Protein AF-A0A9X5PDM6-F1 (afdb_monomer_lite)

pLDDT: mean 92.5, std 7.05, range [61.38, 98.56]

Secondary structure (DSSP, 8-state):
-EE--TT-----GGG--TT-EEEEEEETTEEEEEEEEEEETTEEEEEEEEEEESSSSTT--STTGGGSPEEEEEEE-HIIIIII-SSS-EEEEEE-TT---S-TTSEEEEETTTTEEEETTS--EEE--HHHHHHHHHH-GGGB-S-B-HHHHHHHHHHH-GGG--S-GGGGTT-HHHHHHHHHHHHSS----

Sequence (193 aa):
MKIFNWEKNKTLYRYIKNGDLFCFKIAEQLFGYGRLIAKNKLGATVGIFDLFTLSPVEPFDYKNAGNYPILFKTVLDCHTLFVSKLESDWRIIAQDPDYQDPTPSEITSINPAMELAHNADFSIEQEIDKEDARQKILKKIELLETPRSHYHILSLLIRYKPEIFCLPIESFAGFGDFIRDEFYKIHHRDLKV

Foldseek 3Di:
DFFDDPPPDADDLVNDAFQFKKKWDQFQQKIWIWGFHAQAPQGFKIFTFPDIGRDGPPPDDPVCRVVTDGLAIAAAPCCCVDHVVVPTDMYRGGHDPPDHRPCQPDFRADALVVQWTAGGHRPDIDGHHSVRSVVVCVVPVRRHHHHDDPLNVLLSCLQRPVVSLQDDLVRRPPCSVVNQVSNCVRPVDGRHD

Structure (mmCIF, N/CA/C/O backbone):
data_AF-A0A9X5PDM6-F1
#
_entry.id   AF-A0A9X5PDM6-F1
#
loop_
_atom_site.group_PDB
_atom_site.id
_atom_site.type_symbol
_atom_site.label_atom_id
_atom_site.label_alt_id
_atom_sit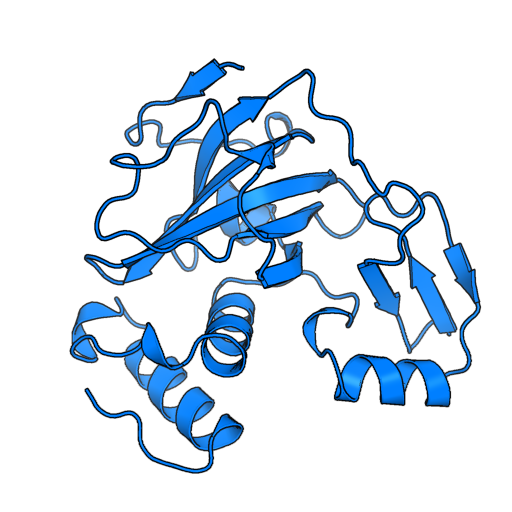e.label_comp_id
_atom_site.label_asym_id
_atom_site.label_entity_id
_atom_site.label_seq_id
_atom_site.pdbx_PDB_ins_code
_atom_site.Cartn_x
_atom_site.Cartn_y
_atom_site.Cartn_z
_atom_site.occupancy
_atom_site.B_iso_or_equiv
_atom_site.auth_seq_id
_atom_site.auth_comp_id
_atom_site.auth_asym_id
_atom_site.auth_atom_id
_atom_site.pdbx_PDB_model_num
ATOM 1 N N . MET A 1 1 ? 9.537 16.551 11.166 1.00 83.88 1 MET A N 1
ATOM 2 C CA . MET A 1 1 ? 8.220 15.863 11.170 1.00 83.88 1 MET A CA 1
ATOM 3 C C . MET A 1 1 ? 7.119 16.686 11.851 1.00 83.88 1 MET A C 1
ATOM 5 O O . MET A 1 1 ? 7.345 17.248 12.916 1.00 83.88 1 MET A O 1
ATOM 9 N N . LYS A 1 2 ? 5.922 16.743 11.254 1.00 86.88 2 LYS A N 1
ATOM 10 C CA . LYS A 1 2 ? 4.711 17.406 11.771 1.00 86.88 2 LYS A CA 1
ATOM 11 C C . LYS A 1 2 ? 3.597 16.375 11.966 1.00 86.88 2 LYS A C 1
ATOM 13 O O . LYS A 1 2 ? 3.177 15.769 10.990 1.00 86.88 2 LYS A O 1
ATOM 18 N N . ILE A 1 3 ? 3.106 16.198 13.190 1.00 84.31 3 ILE A N 1
ATOM 19 C CA . ILE A 1 3 ? 2.064 15.209 13.526 1.00 84.31 3 ILE A CA 1
ATOM 20 C C . ILE A 1 3 ? 0.676 15.862 13.447 1.00 84.31 3 ILE A C 1
ATOM 22 O O . ILE A 1 3 ? 0.508 17.032 13.803 1.00 84.31 3 ILE A O 1
ATOM 26 N N . PHE A 1 4 ? -0.314 15.121 12.955 1.00 82.94 4 PHE A N 1
ATOM 27 C CA . PHE A 1 4 ? -1.710 15.538 12.868 1.00 82.94 4 PHE A CA 1
ATOM 28 C C . PHE A 1 4 ? -2.573 14.743 13.847 1.00 82.94 4 PHE A C 1
ATOM 30 O O . PHE A 1 4 ? -2.367 13.549 14.036 1.00 82.94 4 PHE A O 1
ATOM 37 N N . ASN A 1 5 ? -3.577 15.401 14.432 1.00 71.44 5 ASN A N 1
ATOM 38 C CA . ASN A 1 5 ? -4.611 14.698 15.183 1.00 71.44 5 ASN A CA 1
ATOM 39 C C . ASN A 1 5 ? -5.514 13.910 14.217 1.00 71.44 5 ASN A C 1
ATOM 41 O O . ASN A 1 5 ? -5.804 14.400 13.117 1.00 71.44 5 ASN A O 1
ATOM 45 N N . TRP A 1 6 ? -5.987 12.735 14.645 1.00 72.00 6 TRP A N 1
ATOM 46 C CA . TRP A 1 6 ? -6.890 11.881 13.869 1.00 72.00 6 TRP A CA 1
ATOM 47 C C . TRP A 1 6 ? -8.110 12.658 13.374 1.00 72.00 6 TRP A C 1
ATOM 49 O O . TRP A 1 6 ? -8.453 12.540 12.206 1.00 72.00 6 TRP A O 1
ATOM 59 N N . GLU A 1 7 ? -8.671 13.552 14.195 1.00 70.69 7 GLU A N 1
ATOM 60 C CA . GLU A 1 7 ? -9.858 14.386 13.918 1.00 70.69 7 GLU A CA 1
ATOM 61 C C . GLU A 1 7 ? -9.758 15.320 12.692 1.00 70.69 7 GLU A C 1
ATOM 63 O O . GLU A 1 7 ? -10.733 15.960 12.287 1.00 70.69 7 GLU A O 1
ATOM 68 N N . LYS A 1 8 ? -8.590 15.429 12.047 1.00 68.81 8 LYS A N 1
ATOM 69 C CA . LYS A 1 8 ? -8.445 16.209 10.814 1.00 68.81 8 LYS A CA 1
ATOM 70 C C . LYS A 1 8 ? -9.175 15.518 9.652 1.00 68.81 8 LYS A C 1
ATOM 72 O O . LYS A 1 8 ? -8.677 14.575 9.044 1.00 68.81 8 LYS A O 1
ATOM 77 N N . ASN A 1 9 ? -10.344 16.048 9.294 1.00 61.38 9 ASN A N 1
ATOM 78 C CA . ASN A 1 9 ? -11.269 15.374 8.375 1.00 61.38 9 ASN A CA 1
ATOM 79 C C . ASN A 1 9 ? -11.003 15.573 6.872 1.00 61.38 9 ASN A C 1
ATOM 81 O O . ASN A 1 9 ? -11.510 14.788 6.075 1.00 61.38 9 ASN A O 1
ATOM 85 N N . LYS A 1 10 ? -10.226 16.584 6.452 1.00 69.25 10 LYS A N 1
ATOM 86 C CA . LYS A 1 10 ? -10.006 16.880 5.021 1.00 69.25 10 LYS A CA 1
ATOM 87 C C . LYS A 1 10 ? -8.536 16.805 4.618 1.00 69.25 10 LYS A C 1
ATOM 89 O O . LYS A 1 10 ? -7.706 17.572 5.113 1.00 69.25 10 LYS A O 1
ATOM 94 N N . THR A 1 11 ? -8.261 15.957 3.630 1.00 80.00 11 THR A N 1
ATOM 95 C CA . THR A 1 11 ? -7.000 15.916 2.885 1.00 80.00 11 THR A CA 1
ATOM 96 C C . THR A 1 11 ? -7.297 16.272 1.436 1.00 80.00 11 THR A C 1
ATOM 98 O O . THR A 1 11 ? -8.134 15.649 0.796 1.00 80.00 11 THR A O 1
ATOM 101 N N . LEU A 1 12 ? -6.627 17.296 0.908 1.00 83.88 12 LEU A N 1
ATOM 102 C CA . LEU A 1 12 ? -6.664 17.596 -0.523 1.00 83.88 12 LEU A CA 1
ATOM 103 C C . LEU A 1 12 ? -5.458 16.947 -1.192 1.00 83.88 12 LEU A C 1
ATOM 105 O O . LEU A 1 12 ? -4.370 16.956 -0.619 1.00 83.88 12 LEU A O 1
ATOM 109 N N . TYR A 1 13 ? -5.625 16.470 -2.426 1.00 84.62 13 TYR A N 1
ATOM 110 C CA . TYR A 1 13 ? -4.569 15.763 -3.163 1.00 84.62 13 TYR A CA 1
ATOM 111 C C . TYR A 1 13 ? -3.240 16.538 -3.237 1.00 84.62 13 TYR A C 1
ATOM 113 O O . TYR A 1 13 ? -2.156 15.972 -3.118 1.00 84.62 13 TYR A O 1
ATOM 121 N N . ARG A 1 14 ? -3.313 17.868 -3.378 1.00 84.50 14 ARG A N 1
ATOM 122 C CA . ARG A 1 14 ? -2.141 18.762 -3.417 1.00 84.50 14 ARG A CA 1
ATOM 123 C C . ARG A 1 14 ? -1.346 18.835 -2.107 1.00 84.50 14 ARG A C 1
ATOM 125 O O . ARG A 1 14 ? -0.234 19.347 -2.112 1.00 84.50 14 ARG A O 1
ATOM 132 N N . TYR A 1 15 ? -1.920 18.392 -0.989 1.00 88.12 15 TYR A N 1
ATOM 133 C CA . TYR A 1 15 ? -1.261 18.396 0.321 1.00 88.12 15 TYR A CA 1
ATOM 134 C C . TYR A 1 15 ? -0.595 17.072 0.669 1.00 88.12 15 TYR A C 1
ATOM 136 O O . TYR A 1 15 ? 0.137 17.035 1.654 1.00 88.12 15 TYR A O 1
ATOM 144 N N . ILE A 1 16 ? -0.836 16.035 -0.131 1.00 91.56 16 ILE A N 1
ATOM 145 C CA . ILE A 1 16 ? -0.156 14.749 -0.034 1.00 91.56 16 ILE A CA 1
ATOM 146 C C . ILE A 1 16 ? 1.265 14.920 -0.576 1.00 91.56 16 ILE A C 1
ATOM 148 O O . ILE A 1 16 ? 1.438 15.415 -1.701 1.00 91.56 16 ILE A O 1
ATOM 152 N N . LYS A 1 17 ? 2.261 14.527 0.217 1.00 94.19 17 LYS A N 1
ATOM 153 C CA . LYS A 1 17 ? 3.691 14.650 -0.094 1.00 94.19 17 LYS A CA 1
ATOM 154 C C . LYS A 1 17 ? 4.429 13.326 0.108 1.00 94.19 17 LYS A C 1
ATOM 156 O O . LYS A 1 17 ? 3.958 12.438 0.813 1.00 94.19 17 LYS A O 1
ATOM 161 N N . ASN A 1 18 ? 5.603 13.212 -0.508 1.00 95.50 18 ASN A N 1
ATOM 162 C CA . ASN A 1 18 ? 6.546 12.138 -0.201 1.00 95.50 18 ASN A CA 1
ATOM 163 C C . ASN A 1 18 ? 6.930 12.232 1.285 1.00 95.50 18 ASN A C 1
ATOM 165 O O . ASN A 1 18 ? 7.064 13.335 1.814 1.00 95.50 18 ASN A O 1
ATOM 169 N N . GLY A 1 19 ? 7.066 11.089 1.951 1.00 95.12 19 GLY A N 1
ATOM 170 C CA . GLY A 1 19 ? 7.347 11.007 3.385 1.00 95.12 19 GLY A CA 1
ATOM 171 C C . GLY A 1 19 ? 6.128 11.083 4.293 1.00 95.12 19 GLY A C 1
ATOM 172 O O . GLY A 1 19 ? 6.243 10.779 5.481 1.00 95.12 19 GLY A O 1
ATOM 173 N N . ASP A 1 20 ? 4.956 11.441 3.766 1.00 95.00 20 ASP A N 1
ATOM 174 C CA . ASP A 1 20 ? 3.729 11.448 4.553 1.00 95.00 20 ASP A CA 1
ATOM 175 C C . ASP A 1 20 ? 3.478 10.059 5.156 1.00 95.00 20 ASP A C 1
ATOM 177 O O . ASP A 1 20 ? 3.502 9.036 4.466 1.00 95.00 20 ASP A O 1
ATOM 181 N N . LEU A 1 21 ? 3.226 10.034 6.461 1.00 94.81 21 LEU A N 1
ATOM 182 C CA . LEU A 1 21 ? 2.790 8.849 7.183 1.00 94.81 21 LEU A CA 1
ATOM 183 C C . LEU A 1 21 ? 1.273 8.828 7.200 1.00 94.81 21 LEU A C 1
ATOM 185 O O . LEU A 1 21 ? 0.629 9.841 7.503 1.00 94.81 21 LEU A O 1
ATOM 189 N N . PHE A 1 22 ? 0.703 7.667 6.918 1.00 94.75 22 PHE A N 1
ATOM 190 C CA . PHE A 1 22 ? -0.734 7.476 6.920 1.00 94.75 22 PHE A CA 1
ATOM 191 C C . PHE A 1 22 ? -1.164 6.287 7.764 1.00 94.75 22 PHE A C 1
ATOM 193 O O . PHE A 1 22 ? -0.396 5.366 8.032 1.00 94.75 22 PHE A O 1
ATOM 200 N N . CYS A 1 23 ? -2.429 6.338 8.153 1.00 94.50 23 CYS A N 1
ATOM 201 C CA . CYS A 1 23 ? -3.156 5.278 8.824 1.00 94.50 23 CYS A CA 1
ATOM 202 C C . CYS A 1 23 ? -4.464 5.031 8.070 1.00 94.50 23 CYS A C 1
ATOM 204 O O . CYS A 1 23 ? -5.044 5.964 7.499 1.00 94.50 23 CYS A O 1
ATOM 206 N N . PHE A 1 24 ? -4.907 3.780 8.041 1.00 94.69 24 PHE A N 1
ATOM 207 C CA . PHE A 1 24 ? -6.140 3.377 7.384 1.00 94.69 24 PHE A CA 1
ATOM 208 C C . PHE A 1 24 ? -6.914 2.361 8.216 1.00 94.69 24 PHE A C 1
ATOM 210 O O . PHE A 1 24 ? -6.335 1.464 8.828 1.00 94.69 24 PHE A O 1
ATOM 217 N N . LYS A 1 25 ? -8.240 2.505 8.229 1.00 94.44 25 LYS A N 1
ATOM 218 C CA . LYS A 1 25 ? -9.146 1.594 8.930 1.00 94.44 25 LYS A CA 1
ATOM 219 C C . LYS A 1 25 ? -9.342 0.316 8.109 1.00 94.44 25 LYS A C 1
ATOM 221 O O . LYS A 1 25 ? -9.728 0.388 6.943 1.00 94.44 25 LYS A O 1
ATOM 226 N N . ILE A 1 26 ? -9.081 -0.837 8.718 1.00 95.12 26 ILE A N 1
ATOM 227 C CA . ILE A 1 26 ? -9.365 -2.174 8.168 1.00 95.12 26 ILE A CA 1
ATOM 228 C C . ILE A 1 26 ? -10.682 -2.699 8.760 1.00 95.12 26 ILE A C 1
ATOM 230 O O . ILE A 1 26 ? -11.521 -3.227 8.039 1.00 95.12 26 ILE A O 1
ATOM 234 N N . ALA A 1 27 ? -10.869 -2.521 10.070 1.00 93.25 27 ALA A N 1
ATOM 235 C CA . ALA A 1 27 ? -12.070 -2.890 10.824 1.00 93.25 27 ALA A CA 1
ATOM 236 C C . ALA A 1 27 ? -12.311 -1.876 11.958 1.00 93.25 27 ALA A C 1
ATOM 238 O O . ALA A 1 27 ? -11.491 -0.981 12.169 1.00 93.25 27 ALA A O 1
ATOM 239 N N . GLU A 1 28 ? -13.409 -2.004 12.711 1.00 88.50 28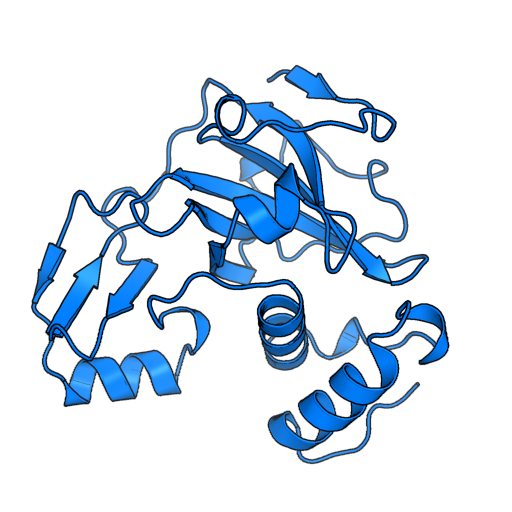 GLU A N 1
ATOM 240 C CA . GLU A 1 28 ? -13.724 -1.110 13.846 1.00 88.50 28 GLU A CA 1
ATOM 241 C C . GLU A 1 28 ? -12.559 -0.909 14.830 1.00 88.50 28 GLU A C 1
ATOM 243 O O . GLU A 1 28 ? -12.315 0.212 15.271 1.00 88.50 28 GLU A O 1
ATOM 248 N N . GLN A 1 29 ? -11.801 -1.968 15.117 1.00 89.88 29 GLN A N 1
ATOM 249 C CA . GLN A 1 29 ? -10.635 -1.943 16.008 1.00 89.88 29 GLN A CA 1
ATOM 250 C C . GLN A 1 29 ? -9.406 -2.554 15.332 1.00 89.88 29 GLN A C 1
ATOM 252 O O . GLN A 1 29 ? -8.650 -3.298 15.947 1.00 89.88 29 GLN A O 1
ATOM 257 N N . LEU A 1 30 ? -9.228 -2.295 14.038 1.00 93.75 30 LEU A N 1
ATOM 258 C CA . LEU A 1 30 ? -8.048 -2.753 13.315 1.00 93.75 30 LEU A CA 1
ATOM 259 C C . LEU A 1 30 ? -7.625 -1.694 12.312 1.00 93.75 30 LEU A C 1
ATOM 261 O O . LEU A 1 30 ? -8.368 -1.363 11.385 1.00 93.75 30 LEU A O 1
ATOM 265 N N . PHE A 1 31 ? -6.415 -1.187 12.497 1.00 94.69 31 PHE A N 1
ATOM 266 C CA . PHE A 1 31 ? -5.837 -0.131 11.683 1.00 94.69 31 PHE A CA 1
ATOM 267 C C . PHE A 1 31 ? -4.485 -0.575 11.144 1.00 94.69 31 PHE A C 1
ATOM 269 O O . PHE A 1 31 ? -3.711 -1.221 11.849 1.00 94.69 31 PHE A O 1
ATOM 276 N N . GLY A 1 32 ? -4.218 -0.227 9.889 1.00 95.62 32 GLY A N 1
ATOM 277 C CA . GLY A 1 32 ? -2.920 -0.402 9.252 1.00 95.62 32 GLY A CA 1
ATOM 278 C C . GLY A 1 32 ? -2.237 0.940 9.017 1.00 95.62 32 GLY A C 1
ATOM 279 O O . GLY A 1 32 ? -2.875 1.997 9.024 1.00 95.62 32 GLY A O 1
ATOM 280 N N . TYR A 1 33 ? -0.931 0.891 8.775 1.00 96.25 33 TYR A N 1
ATOM 281 C CA . TYR A 1 33 ? -0.100 2.077 8.587 1.00 96.25 33 TYR A CA 1
ATOM 282 C C . TYR A 1 33 ? 0.765 1.965 7.342 1.00 96.25 33 TYR A C 1
ATOM 284 O O . TYR A 1 33 ? 1.049 0.876 6.840 1.00 96.25 33 TYR A O 1
ATOM 292 N N . GLY A 1 34 ? 1.226 3.111 6.861 1.00 96.62 34 GLY A N 1
ATOM 293 C CA . GLY A 1 34 ? 2.219 3.147 5.807 1.00 96.62 34 GLY A CA 1
ATOM 294 C C . GLY A 1 34 ? 2.840 4.518 5.622 1.00 96.62 34 GLY A C 1
ATOM 295 O O . GLY A 1 34 ? 2.531 5.485 6.328 1.00 96.62 34 GLY A O 1
ATOM 296 N N . ARG A 1 35 ? 3.729 4.588 4.636 1.00 97.00 35 ARG A N 1
ATOM 297 C CA . ARG A 1 35 ? 4.410 5.811 4.218 1.00 97.00 35 ARG A CA 1
ATOM 298 C C . ARG A 1 35 ? 4.293 5.996 2.718 1.00 97.00 35 ARG A C 1
ATOM 300 O O . ARG A 1 35 ? 4.495 5.052 1.955 1.00 97.00 35 ARG A O 1
ATOM 307 N N . LEU A 1 36 ? 4.016 7.224 2.295 1.00 97.50 36 LEU A N 1
ATOM 308 C CA . LEU A 1 36 ? 4.153 7.615 0.901 1.00 97.50 36 LEU A CA 1
ATOM 309 C C . LEU A 1 36 ? 5.633 7.692 0.531 1.00 97.50 36 LEU A C 1
ATOM 311 O O . LEU A 1 36 ? 6.360 8.529 1.060 1.00 97.50 36 LEU A O 1
ATOM 315 N N . ILE A 1 37 ? 6.068 6.824 -0.380 1.00 97.62 37 ILE A N 1
ATOM 316 C CA . ILE A 1 37 ? 7.448 6.804 -0.868 1.00 97.62 37 ILE A CA 1
ATOM 317 C C . ILE A 1 37 ? 7.601 7.904 -1.915 1.00 97.62 37 ILE A C 1
ATOM 319 O O . ILE A 1 37 ? 8.391 8.830 -1.740 1.00 97.62 37 ILE A O 1
ATOM 323 N N . ALA A 1 38 ? 6.772 7.848 -2.960 1.00 97.38 38 ALA A N 1
ATOM 324 C CA . ALA A 1 38 ? 6.769 8.845 -4.015 1.00 97.38 38 ALA A CA 1
ATOM 325 C C . ALA A 1 38 ? 5.414 8.976 -4.708 1.00 97.38 38 ALA A C 1
ATOM 327 O O . ALA A 1 38 ? 4.730 7.986 -4.966 1.00 97.38 38 ALA A O 1
ATOM 328 N N . LYS A 1 39 ? 5.043 10.207 -5.065 1.00 95.81 39 LYS A N 1
ATOM 329 C CA . LYS A 1 39 ? 3.954 10.458 -6.017 1.00 95.81 39 LYS A CA 1
ATOM 330 C C . LYS A 1 39 ? 4.394 10.108 -7.435 1.00 95.81 39 LYS A C 1
ATOM 332 O O . LYS A 1 39 ? 5.527 10.381 -7.812 1.00 95.81 39 LYS A O 1
ATOM 337 N N . ASN A 1 40 ? 3.469 9.576 -8.223 1.00 95.75 40 ASN A N 1
ATOM 338 C CA . ASN A 1 40 ? 3.697 9.224 -9.623 1.00 95.75 40 ASN A CA 1
ATOM 339 C C . ASN A 1 40 ? 2.422 9.442 -10.455 1.00 95.75 40 ASN A C 1
ATOM 341 O O . ASN A 1 40 ? 1.402 9.919 -9.948 1.00 95.75 40 ASN A O 1
ATOM 345 N N . LYS A 1 41 ? 2.481 9.105 -11.749 1.00 93.75 41 LYS A N 1
ATOM 346 C CA . LYS A 1 41 ? 1.389 9.338 -12.712 1.00 93.75 41 LYS A CA 1
ATOM 347 C C . LYS A 1 41 ? 0.077 8.611 -12.374 1.00 93.75 41 LYS A C 1
ATOM 349 O O . LYS A 1 41 ? -0.972 9.035 -12.845 1.00 93.75 41 LYS A O 1
ATOM 354 N N . LEU A 1 42 ? 0.124 7.557 -11.555 1.00 95.44 42 LEU A N 1
ATOM 355 C CA . LEU A 1 42 ? -1.040 6.746 -11.173 1.00 95.44 42 LEU A CA 1
ATOM 356 C C . LEU A 1 42 ? -1.598 7.091 -9.781 1.00 95.44 42 LEU A C 1
ATOM 358 O O . LEU A 1 42 ? -2.662 6.603 -9.411 1.00 95.44 42 LEU A O 1
ATOM 362 N N . GLY A 1 43 ? -0.901 7.927 -9.010 1.00 95.88 43 GLY A N 1
ATOM 363 C CA . GLY A 1 43 ? -1.254 8.264 -7.633 1.00 95.88 43 GLY A CA 1
ATOM 364 C C . GLY A 1 43 ? 0.005 8.402 -6.788 1.00 95.88 43 GLY A C 1
ATOM 365 O O . GLY A 1 43 ? 0.741 9.386 -6.914 1.00 95.88 43 GLY A O 1
ATOM 366 N N . ALA A 1 44 ? 0.266 7.419 -5.928 1.00 97.38 44 ALA A N 1
ATOM 367 C CA . ALA A 1 44 ? 1.538 7.332 -5.217 1.00 97.38 44 ALA A CA 1
ATOM 368 C C . ALA A 1 44 ? 1.947 5.891 -4.928 1.00 97.38 44 ALA A C 1
ATOM 370 O O . ALA A 1 44 ? 1.121 5.073 -4.526 1.00 97.38 44 ALA A O 1
ATOM 371 N N . THR A 1 45 ? 3.239 5.612 -5.057 1.00 98.38 45 THR A N 1
ATOM 372 C CA . THR A 1 45 ? 3.856 4.413 -4.497 1.00 98.38 45 THR A CA 1
ATOM 373 C C . THR A 1 45 ? 4.011 4.594 -2.994 1.00 98.38 45 THR A C 1
ATOM 375 O O . THR A 1 45 ? 4.547 5.599 -2.514 1.00 98.38 45 THR A O 1
ATOM 378 N N . VAL A 1 46 ? 3.547 3.606 -2.239 1.00 98.38 46 VAL A N 1
ATOM 379 C CA . VAL A 1 46 ? 3.606 3.577 -0.778 1.00 98.38 46 VAL A CA 1
ATOM 380 C C . VAL A 1 46 ? 4.278 2.305 -0.293 1.00 98.38 46 VAL A C 1
ATOM 382 O O . VAL A 1 46 ? 4.225 1.279 -0.969 1.00 98.38 46 VAL A O 1
ATOM 385 N N . GLY A 1 47 ? 4.859 2.361 0.901 1.00 98.00 47 GLY A N 1
ATOM 386 C CA . GLY A 1 47 ? 5.174 1.175 1.691 1.00 98.00 47 GLY A CA 1
ATOM 387 C C . GLY A 1 47 ? 4.084 0.959 2.735 1.00 98.00 47 GLY A C 1
ATOM 388 O O . GLY A 1 47 ? 3.832 1.861 3.536 1.00 98.00 47 GLY A O 1
ATOM 389 N N . ILE A 1 48 ? 3.447 -0.212 2.726 1.00 98.19 48 ILE A N 1
ATOM 390 C CA . ILE A 1 48 ? 2.566 -0.653 3.815 1.00 98.19 48 ILE A CA 1
ATOM 391 C C . ILE A 1 48 ? 3.438 -1.281 4.894 1.00 98.19 48 ILE A C 1
ATOM 393 O O . ILE A 1 48 ? 4.259 -2.147 4.596 1.00 98.19 48 ILE A O 1
ATOM 397 N N . PHE A 1 49 ? 3.287 -0.832 6.135 1.00 97.31 49 PHE A N 1
ATOM 398 C CA . PHE A 1 49 ? 4.053 -1.360 7.256 1.00 97.31 49 PHE A CA 1
ATOM 399 C C . PHE A 1 49 ? 3.478 -2.690 7.739 1.00 97.31 49 PHE A C 1
ATOM 401 O O . PHE A 1 49 ? 2.266 -2.899 7.721 1.00 97.31 49 PHE A O 1
ATOM 408 N N . ASP A 1 50 ? 4.351 -3.564 8.232 1.00 96.25 50 ASP A N 1
ATOM 409 C CA . ASP A 1 50 ? 3.969 -4.723 9.038 1.00 96.25 50 ASP A CA 1
ATOM 410 C C . ASP A 1 50 ? 3.669 -4.280 10.481 1.00 96.25 50 ASP A C 1
ATOM 412 O O . ASP A 1 50 ? 4.385 -4.598 11.431 1.00 96.25 50 ASP A O 1
ATOM 416 N N . LEU A 1 51 ? 2.653 -3.425 10.616 1.00 94.19 51 LEU A N 1
ATOM 417 C CA . LEU A 1 51 ? 2.214 -2.839 11.875 1.00 94.19 51 LEU A CA 1
ATOM 418 C C . LEU A 1 51 ? 0.699 -2.669 11.851 1.00 94.19 51 LEU A C 1
ATOM 420 O O . LEU A 1 51 ? 0.159 -1.952 11.004 1.00 94.19 51 LEU A O 1
ATOM 424 N N . PHE A 1 52 ? 0.040 -3.277 12.834 1.00 94.19 52 PHE A N 1
ATOM 425 C CA . PHE A 1 52 ? -1.405 -3.225 13.000 1.00 94.19 52 PHE A CA 1
ATOM 426 C C . PHE A 1 52 ? -1.755 -2.923 14.450 1.00 94.19 52 PHE A C 1
ATOM 428 O O . PHE A 1 52 ? -1.138 -3.460 15.372 1.00 94.19 52 PHE A O 1
ATOM 435 N N . THR A 1 53 ? -2.732 -2.049 14.657 1.00 92.75 53 THR A N 1
ATOM 436 C CA . THR A 1 53 ? -3.112 -1.573 15.992 1.00 92.75 53 THR A CA 1
ATOM 437 C C . THR A 1 53 ? -4.625 -1.565 16.153 1.00 92.75 53 THR A C 1
ATOM 439 O O . THR A 1 53 ? -5.381 -1.567 15.180 1.00 92.75 53 THR A O 1
ATOM 442 N N . LEU A 1 54 ? -5.069 -1.513 17.410 1.00 90.81 54 LEU A N 1
ATOM 443 C CA . LEU A 1 54 ? -6.486 -1.395 17.754 1.00 90.81 54 LEU A CA 1
ATOM 444 C C . LEU A 1 54 ? -7.007 0.047 17.656 1.00 90.81 54 LEU A C 1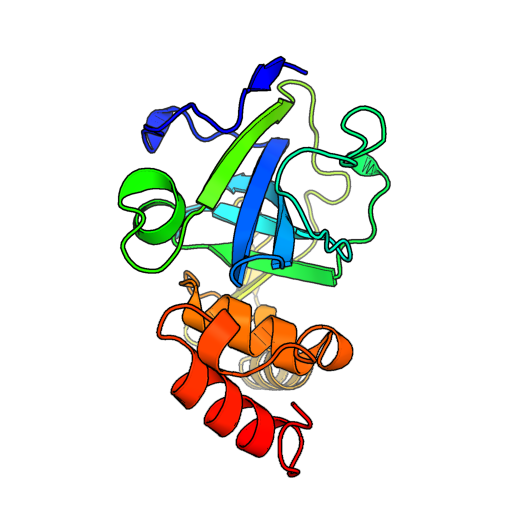
ATOM 446 O O . LEU A 1 54 ? -8.214 0.269 17.687 1.00 90.81 54 LEU A O 1
ATOM 450 N N . SER A 1 55 ? -6.108 1.034 17.550 1.00 87.00 55 SER A N 1
ATOM 451 C CA . SER A 1 55 ? -6.450 2.456 17.483 1.00 87.00 55 SER A CA 1
ATOM 452 C C . SER A 1 55 ? -5.518 3.218 16.528 1.00 87.00 55 SER A C 1
ATOM 454 O O . SER A 1 55 ? -4.336 2.887 16.443 1.00 87.00 55 SER A O 1
ATOM 456 N N . PRO A 1 56 ? -5.999 4.261 15.830 1.00 77.12 56 PRO A N 1
ATOM 457 C CA . PRO A 1 56 ? -5.306 4.843 14.681 1.00 77.12 56 PRO A CA 1
ATOM 458 C C . PRO A 1 56 ? -4.080 5.719 14.993 1.00 77.12 56 PRO A C 1
ATOM 460 O O . PRO A 1 56 ? -3.368 6.103 14.063 1.00 77.12 56 PRO A O 1
ATOM 463 N N . VAL A 1 57 ? -3.803 6.049 16.257 1.00 69.31 57 VAL A N 1
ATOM 464 C CA . VAL A 1 57 ? -2.738 7.006 16.639 1.00 69.31 57 VAL A CA 1
ATOM 465 C C . VAL A 1 57 ? -1.899 6.507 17.810 1.00 69.31 57 VAL A C 1
ATOM 467 O O . VAL A 1 57 ? -0.683 6.679 17.799 1.00 69.31 57 VAL A O 1
ATOM 470 N N . GLU A 1 58 ? -2.499 5.818 18.777 1.00 69.88 58 GLU A N 1
ATOM 471 C CA . GLU A 1 58 ? -1.748 5.164 19.846 1.00 69.88 58 GLU A CA 1
ATOM 472 C C . GLU A 1 58 ? -1.715 3.653 19.602 1.00 69.88 58 GLU A C 1
ATOM 474 O O . GLU A 1 58 ? -2.775 3.053 19.388 1.00 69.88 58 GLU A O 1
ATOM 479 N N . PRO A 1 59 ? -0.534 3.005 19.599 1.00 68.19 59 PRO A N 1
ATOM 480 C CA . PRO A 1 59 ? 0.788 3.463 20.051 1.00 68.19 59 PRO A CA 1
ATOM 481 C C . PRO A 1 59 ? 1.795 3.723 18.901 1.00 68.19 59 PRO A C 1
ATOM 483 O O . PRO A 1 59 ? 2.926 3.238 18.951 1.00 68.19 59 PRO A O 1
ATOM 486 N N . PHE A 1 60 ? 1.422 4.443 17.835 1.00 83.00 60 PHE A N 1
ATOM 487 C CA . PHE A 1 60 ? 2.314 4.599 16.678 1.00 83.00 60 PHE A CA 1
ATOM 488 C C . PHE A 1 60 ? 3.567 5.432 17.023 1.00 83.00 60 PHE A C 1
ATOM 490 O O . PHE A 1 60 ? 3.489 6.640 17.252 1.00 83.00 60 PHE A O 1
ATOM 497 N N . ASP A 1 61 ? 4.748 4.803 17.032 1.00 86.56 61 ASP A N 1
ATOM 498 C CA . ASP A 1 61 ? 6.018 5.507 17.253 1.00 86.56 61 ASP A CA 1
ATOM 499 C C . ASP A 1 61 ? 6.455 6.276 15.999 1.00 86.56 61 ASP A C 1
ATOM 501 O O . ASP A 1 61 ? 7.160 5.770 15.122 1.00 86.56 61 ASP A O 1
ATOM 505 N N . TYR A 1 62 ? 6.045 7.540 15.938 1.00 86.00 62 TYR A N 1
ATOM 506 C CA . TYR A 1 62 ? 6.404 8.452 14.859 1.00 86.00 62 TYR A CA 1
ATOM 507 C C . TYR A 1 62 ? 7.919 8.668 14.728 1.00 86.00 62 TYR A C 1
ATOM 509 O O . TYR A 1 62 ? 8.404 8.866 13.614 1.00 86.00 62 TYR A O 1
ATOM 517 N N . LYS A 1 63 ? 8.679 8.649 15.835 1.00 83.50 63 LYS A N 1
ATOM 518 C CA . LYS A 1 63 ? 10.126 8.940 15.810 1.00 83.50 63 LYS A CA 1
ATOM 519 C C . LYS A 1 63 ? 10.903 7.825 15.121 1.00 83.50 63 LYS A C 1
ATOM 521 O O . LYS A 1 63 ? 11.882 8.103 14.437 1.00 83.50 63 LYS A O 1
ATOM 526 N N . ASN A 1 64 ? 10.433 6.591 15.271 1.00 85.00 64 ASN A N 1
ATOM 527 C CA . ASN A 1 64 ? 11.037 5.404 14.676 1.00 85.00 64 ASN A CA 1
ATOM 528 C C . ASN A 1 64 ? 10.278 4.902 13.443 1.00 85.00 64 ASN A C 1
ATOM 530 O O . ASN A 1 64 ? 10.507 3.780 13.001 1.00 85.00 64 ASN A O 1
ATOM 534 N N . ALA A 1 65 ? 9.420 5.729 12.836 1.00 84.31 65 ALA A N 1
ATOM 535 C CA . ALA A 1 65 ? 8.591 5.308 11.711 1.00 84.31 65 ALA A CA 1
ATOM 536 C C . ALA A 1 65 ? 9.389 4.794 10.496 1.00 84.31 65 ALA A C 1
ATOM 538 O O . ALA A 1 65 ? 8.859 4.032 9.696 1.00 84.31 65 ALA A O 1
ATOM 539 N N . GLY A 1 66 ? 10.656 5.204 10.342 1.00 82.31 66 GLY A N 1
ATOM 540 C CA . GLY A 1 66 ? 11.549 4.685 9.298 1.00 82.31 66 GLY A CA 1
ATOM 541 C C . GLY A 1 66 ? 12.052 3.257 9.535 1.00 82.31 66 GLY A C 1
ATOM 542 O O . GLY A 1 66 ? 12.559 2.647 8.601 1.00 82.31 66 GLY A O 1
ATOM 543 N N . ASN A 1 67 ? 11.895 2.726 10.750 1.00 86.50 67 ASN A N 1
ATOM 544 C CA . ASN A 1 67 ? 12.382 1.405 11.145 1.00 86.50 67 ASN A CA 1
ATOM 545 C C . ASN A 1 67 ? 11.292 0.326 11.083 1.00 86.50 67 ASN A C 1
ATOM 547 O O . ASN A 1 67 ? 11.600 -0.848 11.288 1.00 86.50 67 ASN A O 1
ATOM 551 N N . TYR A 1 68 ? 10.028 0.690 10.828 1.00 91.06 68 TYR A N 1
ATOM 552 C CA . TYR A 1 68 ? 8.976 -0.311 10.667 1.00 91.06 68 TYR A CA 1
ATOM 553 C C . TYR A 1 68 ? 9.238 -1.152 9.413 1.00 91.06 68 TYR A C 1
ATOM 555 O O . TYR A 1 68 ? 9.442 -0.581 8.335 1.00 91.06 68 TYR A O 1
ATOM 563 N N . PRO A 1 69 ? 9.205 -2.493 9.516 1.00 94.25 69 PRO A N 1
ATOM 564 C CA . PRO A 1 69 ? 9.303 -3.355 8.350 1.00 94.25 69 PRO A CA 1
ATOM 565 C C . PRO A 1 69 ? 8.203 -3.022 7.341 1.00 94.25 69 PRO A C 1
ATOM 567 O O . PRO A 1 69 ? 7.042 -2.841 7.709 1.00 94.25 69 PRO A O 1
ATOM 570 N N . ILE A 1 70 ? 8.565 -2.950 6.062 1.00 96.00 70 ILE A N 1
ATOM 571 C CA . ILE A 1 70 ? 7.596 -2.805 4.977 1.00 96.00 70 ILE A CA 1
ATOM 572 C C . ILE A 1 70 ? 7.110 -4.204 4.603 1.00 96.00 70 ILE A C 1
ATOM 574 O O . ILE A 1 70 ? 7.902 -5.039 4.174 1.00 96.00 70 ILE A O 1
ATOM 578 N N . LEU A 1 71 ? 5.807 -4.439 4.747 1.00 97.25 71 LEU A N 1
ATOM 579 C CA . LEU A 1 71 ? 5.154 -5.679 4.347 1.00 97.25 71 LEU A CA 1
ATOM 580 C C . LEU A 1 71 ? 5.144 -5.823 2.819 1.00 97.25 71 LEU A C 1
ATOM 582 O O . LEU A 1 71 ? 5.512 -6.865 2.289 1.00 97.25 71 LEU A O 1
ATOM 586 N N . PHE A 1 72 ? 4.750 -4.759 2.114 1.00 97.81 72 PHE A N 1
ATOM 587 C CA . PHE A 1 72 ? 4.842 -4.657 0.657 1.00 97.81 72 PHE A CA 1
ATOM 588 C C . PHE A 1 72 ? 4.822 -3.194 0.194 1.00 97.81 72 PHE A C 1
ATOM 590 O O . PHE A 1 72 ? 4.321 -2.306 0.892 1.00 97.81 72 PHE A O 1
ATOM 597 N N . LYS A 1 73 ? 5.349 -2.949 -1.012 1.00 98.06 73 LYS A N 1
ATOM 598 C CA . LYS A 1 73 ? 5.241 -1.666 -1.720 1.00 98.06 73 LYS A CA 1
ATOM 599 C C . LYS A 1 73 ? 4.184 -1.774 -2.820 1.00 98.06 73 LYS A C 1
ATOM 601 O O . LYS A 1 73 ? 4.078 -2.808 -3.469 1.00 98.06 73 LYS A O 1
ATOM 606 N N . THR A 1 74 ? 3.383 -0.730 -3.016 1.00 98.25 74 THR A N 1
ATOM 607 C CA . THR A 1 74 ? 2.329 -0.713 -4.045 1.00 98.25 74 THR A CA 1
ATOM 608 C C . THR A 1 74 ? 1.953 0.707 -4.454 1.00 98.25 74 THR A C 1
ATOM 610 O O . THR A 1 74 ? 2.074 1.637 -3.661 1.00 98.25 74 THR A O 1
ATOM 613 N N . VAL A 1 75 ? 1.413 0.867 -5.662 1.00 98.31 75 VAL A N 1
ATOM 614 C CA . VAL A 1 75 ? 0.734 2.093 -6.100 1.00 98.31 75 VAL A CA 1
ATOM 615 C C . VAL A 1 75 ? -0.674 2.165 -5.496 1.00 98.31 75 VAL A C 1
ATOM 617 O O . VAL A 1 75 ? -1.426 1.191 -5.554 1.00 98.31 75 VAL A O 1
ATOM 620 N N . LEU A 1 76 ? -1.040 3.311 -4.923 1.00 97.69 76 LEU A N 1
ATOM 621 C CA . LEU A 1 76 ? -2.376 3.610 -4.402 1.00 97.69 76 LEU A CA 1
ATOM 622 C C . LEU A 1 76 ? -3.125 4.602 -5.289 1.00 97.69 76 LEU A C 1
ATOM 624 O O . LEU A 1 76 ? -2.551 5.599 -5.735 1.00 97.69 76 LEU A O 1
ATOM 628 N N . ASP A 1 77 ? -4.439 4.401 -5.413 1.00 96.31 77 ASP A N 1
ATOM 629 C CA . ASP A 1 77 ? -5.354 5.467 -5.823 1.00 96.31 77 ASP A CA 1
ATOM 630 C C . ASP A 1 77 ? -5.535 6.461 -4.665 1.00 96.31 77 ASP A C 1
ATOM 632 O O . ASP A 1 77 ? -6.444 6.374 -3.833 1.00 96.31 77 ASP A O 1
ATOM 636 N N . CYS A 1 78 ? -4.637 7.438 -4.594 1.00 94.69 78 CYS A N 1
ATOM 637 C CA . CYS A 1 78 ? -4.661 8.439 -3.537 1.00 94.69 78 CYS A CA 1
ATOM 638 C C . CYS A 1 78 ? -5.909 9.336 -3.561 1.00 94.69 78 CYS A C 1
ATOM 640 O O . CYS A 1 78 ? -6.261 9.888 -2.515 1.00 94.69 78 CYS A O 1
ATOM 642 N N . HIS A 1 79 ? -6.565 9.521 -4.712 1.00 92.19 79 HIS A N 1
ATOM 643 C CA . HIS A 1 79 ? -7.784 10.326 -4.772 1.00 92.19 79 HIS A CA 1
ATOM 644 C C . HIS A 1 79 ? -8.935 9.583 -4.094 1.00 92.19 79 HIS A C 1
ATOM 646 O O . HIS A 1 79 ? -9.568 10.123 -3.179 1.00 92.19 79 HIS A O 1
ATOM 652 N N . THR A 1 80 ? -9.161 8.330 -4.491 1.00 92.94 80 THR A N 1
ATOM 653 C CA . THR A 1 80 ? -10.216 7.496 -3.907 1.00 92.94 80 THR A CA 1
ATOM 654 C C . THR A 1 80 ? -9.995 7.317 -2.407 1.00 92.94 80 THR A C 1
ATOM 656 O O . THR A 1 80 ? -10.895 7.608 -1.614 1.00 92.94 80 THR A O 1
ATOM 659 N N . LEU A 1 81 ? -8.770 6.971 -2.004 1.00 95.25 81 LEU A N 1
ATOM 660 C CA . LEU A 1 81 ? -8.454 6.640 -0.616 1.00 95.25 81 LEU A CA 1
ATOM 661 C C . LEU A 1 81 ? -8.372 7.867 0.302 1.00 95.25 81 LEU A C 1
ATOM 663 O O . LEU A 1 81 ? -9.118 7.956 1.272 1.00 95.25 81 LEU A O 1
ATOM 667 N N . PHE A 1 82 ? -7.501 8.840 0.016 1.00 93.69 82 PHE A N 1
ATOM 668 C CA . PHE A 1 82 ? -7.221 9.931 0.964 1.00 93.69 82 PHE A CA 1
ATOM 669 C C . PHE A 1 82 ? -8.150 11.139 0.828 1.00 93.69 82 PHE A C 1
ATOM 671 O O . PHE A 1 82 ? -8.349 11.863 1.807 1.00 93.69 82 PHE A O 1
ATOM 678 N N . VAL A 1 83 ? -8.658 11.407 -0.380 1.00 91.12 83 VAL A N 1
ATOM 679 C CA . VAL A 1 83 ? -9.432 12.626 -0.667 1.00 91.12 83 VAL A CA 1
ATOM 680 C C . VAL A 1 83 ? -10.923 12.357 -0.543 1.00 91.12 83 VAL A C 1
ATOM 682 O O . VAL A 1 83 ? -11.599 13.030 0.233 1.00 91.12 83 VAL A O 1
ATOM 685 N N . SER A 1 84 ? -11.428 11.384 -1.303 1.00 90.00 84 SER A N 1
ATOM 686 C CA . SER A 1 84 ? -12.861 11.090 -1.351 1.00 90.00 84 SER A CA 1
ATOM 687 C C . SER A 1 84 ? -13.329 10.160 -0.231 1.00 90.00 84 SER A C 1
ATOM 689 O O . SER A 1 84 ? -14.478 10.269 0.185 1.00 90.00 84 SER A O 1
ATOM 691 N N . LYS A 1 85 ? -12.436 9.293 0.279 1.00 89.12 85 LYS A N 1
ATOM 692 C CA . LYS A 1 85 ? -12.713 8.313 1.342 1.00 89.12 85 LYS A CA 1
ATOM 693 C C . LYS A 1 85 ? -13.968 7.471 1.068 1.00 89.12 85 LYS A C 1
ATOM 695 O O . LYS A 1 85 ? -14.766 7.229 1.968 1.00 89.12 85 LYS A O 1
ATOM 700 N N . LEU A 1 86 ? -14.163 7.071 -0.190 1.00 86.38 86 LEU A N 1
ATOM 701 C CA . LEU A 1 86 ? -15.391 6.397 -0.634 1.00 86.38 86 LEU A CA 1
ATOM 702 C C . LEU A 1 86 ? -15.535 4.969 -0.098 1.00 86.38 86 LEU A C 1
ATOM 704 O O . LEU A 1 86 ? -16.651 4.472 -0.007 1.00 86.38 86 LEU A O 1
ATOM 708 N N . GLU A 1 87 ? -14.422 4.312 0.225 1.00 88.88 87 GLU A N 1
ATOM 709 C CA . GLU A 1 87 ? -14.412 2.903 0.628 1.00 88.88 87 GLU A CA 1
ATOM 710 C C . GLU A 1 87 ? -14.187 2.758 2.138 1.00 88.88 87 GLU A C 1
ATOM 712 O O . GLU A 1 87 ? -15.002 2.173 2.838 1.00 88.88 87 GLU A O 1
ATOM 717 N N . SER A 1 88 ? -13.094 3.315 2.661 1.00 92.12 88 SER A N 1
ATOM 718 C CA . SER A 1 88 ? -12.755 3.275 4.087 1.00 92.12 88 SER A CA 1
ATOM 719 C C . SER A 1 88 ? -12.063 4.574 4.506 1.00 92.12 88 SER A C 1
ATOM 721 O O . SER A 1 88 ? -11.758 5.436 3.676 1.00 92.12 88 SER A O 1
ATOM 723 N N . ASP A 1 89 ? -11.797 4.732 5.800 1.00 91.75 89 ASP A N 1
ATOM 724 C CA . ASP A 1 89 ? -11.148 5.919 6.341 1.00 91.75 89 ASP A CA 1
ATOM 725 C C . ASP A 1 89 ? -9.623 5.804 6.249 1.00 91.75 89 ASP A C 1
ATOM 727 O O . ASP A 1 89 ? -8.993 5.026 6.965 1.00 91.75 89 ASP A O 1
ATOM 731 N N . TRP A 1 90 ? -9.037 6.604 5.359 1.00 93.88 90 TRP A N 1
ATOM 732 C CA . TRP A 1 90 ? -7.594 6.756 5.187 1.00 93.88 90 TRP A CA 1
ATOM 733 C C . TRP A 1 90 ? -7.189 8.182 5.546 1.00 93.88 90 TRP A C 1
ATOM 735 O O . TRP A 1 90 ? -7.783 9.156 5.067 1.00 93.88 90 TRP A O 1
ATOM 745 N N . ARG A 1 91 ? -6.162 8.338 6.386 1.00 92.56 91 ARG A N 1
ATOM 746 C CA . ARG A 1 91 ? -5.734 9.651 6.889 1.00 92.56 91 ARG A CA 1
ATOM 747 C C . ARG A 1 91 ? -4.223 9.793 6.881 1.00 92.56 91 ARG A C 1
ATOM 749 O O . ARG A 1 91 ? -3.504 8.903 7.316 1.00 92.56 91 ARG A O 1
ATOM 756 N N . ILE A 1 92 ? -3.756 10.963 6.452 1.00 92.88 92 ILE A N 1
ATOM 757 C CA . ILE A 1 92 ? -2.378 11.402 6.681 1.00 92.88 92 ILE A CA 1
ATOM 758 C C . ILE A 1 92 ? -2.271 11.810 8.153 1.00 92.88 92 ILE A C 1
ATOM 760 O O . ILE A 1 92 ? -2.921 12.768 8.578 1.00 92.88 92 ILE A O 1
ATOM 764 N N . ILE A 1 93 ? -1.465 11.081 8.921 1.00 91.81 93 ILE A N 1
ATOM 765 C CA . ILE A 1 93 ? -1.307 11.250 10.374 1.00 91.81 93 ILE A CA 1
ATOM 766 C C . ILE A 1 93 ? -0.025 11.993 10.745 1.00 91.81 93 ILE A C 1
ATOM 768 O O . ILE A 1 93 ? 0.057 12.577 11.822 1.00 91.81 93 ILE A O 1
ATOM 772 N N . ALA A 1 94 ? 0.967 12.029 9.857 1.00 91.81 94 ALA A N 1
ATOM 773 C CA . ALA A 1 94 ? 2.130 12.888 10.015 1.00 91.81 94 ALA A CA 1
ATOM 774 C C . ALA A 1 94 ? 2.765 13.220 8.663 1.00 91.81 94 ALA A C 1
ATOM 776 O O . ALA A 1 94 ? 2.570 12.530 7.669 1.00 91.81 94 ALA A O 1
ATOM 777 N N . GLN A 1 95 ? 3.525 14.303 8.654 1.00 91.94 95 GLN A N 1
ATOM 778 C CA . GLN A 1 95 ? 4.276 14.818 7.522 1.00 91.94 95 GLN A CA 1
ATOM 779 C C . GLN A 1 95 ? 5.757 14.782 7.863 1.00 91.94 95 GLN A C 1
ATOM 781 O O . GLN A 1 95 ? 6.181 15.458 8.808 1.00 91.94 95 GLN A O 1
ATOM 786 N N . ASP A 1 96 ? 6.536 14.025 7.100 1.00 90.94 96 ASP A N 1
ATOM 787 C CA . ASP A 1 96 ? 7.987 13.995 7.230 1.00 90.94 96 ASP A CA 1
ATOM 788 C C . ASP A 1 96 ? 8.645 14.676 6.020 1.00 90.94 96 ASP A C 1
ATOM 790 O O . ASP A 1 96 ? 8.885 14.025 5.006 1.00 90.94 96 ASP A O 1
ATOM 794 N N . PRO A 1 97 ? 8.881 16.003 6.076 1.00 88.69 97 PRO A N 1
ATOM 795 C CA . PRO A 1 97 ? 9.426 16.743 4.939 1.00 88.69 97 PRO A CA 1
ATOM 796 C C . PRO A 1 97 ? 10.879 16.370 4.619 1.00 88.69 97 PRO A C 1
ATOM 798 O O . PRO A 1 97 ? 11.339 16.679 3.524 1.00 88.69 97 PRO A O 1
ATOM 801 N N . ASP A 1 98 ? 11.575 15.730 5.561 1.00 90.56 98 ASP A N 1
ATOM 802 C CA . ASP A 1 98 ? 12.984 15.356 5.444 1.00 90.56 98 ASP A CA 1
ATOM 803 C C . ASP A 1 98 ? 13.152 13.902 4.968 1.00 90.56 98 ASP A C 1
ATOM 805 O O . ASP A 1 98 ? 14.276 13.417 4.828 1.00 90.56 98 ASP A O 1
ATOM 809 N N . TYR A 1 99 ? 12.045 13.195 4.711 1.00 92.38 99 TYR A N 1
ATOM 810 C CA . TYR A 1 99 ? 12.087 11.823 4.228 1.00 92.38 99 TYR A CA 1
ATOM 811 C C . TYR A 1 99 ? 12.766 11.734 2.861 1.00 92.38 99 TYR A C 1
ATOM 813 O O . TYR A 1 99 ? 12.403 12.424 1.906 1.00 92.38 99 TYR A O 1
ATOM 821 N N . GLN A 1 100 ? 13.699 10.794 2.766 1.00 90.75 100 GLN A N 1
ATOM 822 C CA . GLN A 1 100 ? 14.310 10.362 1.521 1.00 90.75 100 GLN A CA 1
ATOM 823 C C . GLN A 1 100 ? 14.077 8.862 1.377 1.00 90.75 100 GLN A C 1
ATOM 825 O O . GLN A 1 100 ? 14.253 8.110 2.339 1.00 90.75 100 GLN A O 1
ATOM 830 N N . ASP A 1 101 ? 13.661 8.430 0.186 1.00 92.75 101 ASP A N 1
ATOM 831 C CA . ASP A 1 101 ? 13.583 7.006 -0.121 1.00 92.75 101 ASP A CA 1
ATOM 832 C C . ASP A 1 101 ? 14.998 6.411 -0.019 1.00 92.75 101 ASP A C 1
ATOM 834 O O . ASP A 1 101 ? 15.887 6.866 -0.741 1.00 92.75 101 ASP A O 1
ATOM 838 N N . PRO A 1 102 ? 15.245 5.425 0.864 1.00 91.62 102 PRO A N 1
ATOM 839 C CA . PRO A 1 102 ? 16.555 4.782 0.967 1.00 91.62 102 PRO A CA 1
ATOM 840 C C . PRO A 1 102 ? 16.903 3.947 -0.275 1.00 91.62 102 PRO A C 1
ATOM 842 O O . PRO A 1 102 ? 18.051 3.542 -0.450 1.00 91.62 102 PRO A O 1
ATOM 845 N N . THR A 1 103 ? 15.913 3.666 -1.124 1.00 94.44 103 THR A N 1
ATOM 846 C CA . THR A 1 103 ? 15.988 2.753 -2.268 1.00 94.44 103 THR A CA 1
ATOM 847 C C . THR A 1 103 ? 15.434 3.396 -3.550 1.00 94.44 103 THR A C 1
ATOM 849 O O . THR A 1 103 ? 14.591 2.798 -4.214 1.00 94.44 103 THR A O 1
ATOM 852 N N . PRO A 1 104 ? 15.902 4.596 -3.954 1.00 94.88 104 PRO A N 1
ATOM 853 C CA . PRO A 1 104 ? 15.258 5.384 -5.011 1.00 94.88 104 PRO A CA 1
ATOM 854 C C . PRO A 1 104 ? 15.299 4.710 -6.392 1.00 94.88 104 PRO A C 1
ATOM 856 O O . PRO A 1 104 ? 14.468 5.002 -7.247 1.00 94.88 104 PRO A O 1
ATOM 859 N N . SER A 1 105 ? 16.250 3.798 -6.617 1.00 96.62 105 SER A N 1
ATOM 860 C CA . SER A 1 105 ? 16.380 3.024 -7.859 1.00 96.62 105 SER A CA 1
ATOM 861 C C . SER A 1 105 ? 15.694 1.658 -7.822 1.00 96.62 105 SER A C 1
ATOM 863 O O . SER A 1 105 ? 15.737 0.939 -8.817 1.00 96.62 105 SER A O 1
ATOM 865 N N . GLU A 1 106 ? 15.100 1.256 -6.695 1.00 97.06 106 GLU A N 1
ATOM 866 C CA . GLU A 1 106 ? 14.422 -0.036 -6.604 1.00 97.06 106 GLU A CA 1
ATOM 867 C C . GLU A 1 106 ? 13.161 -0.037 -7.471 1.00 97.06 106 GLU A C 1
ATOM 869 O O . GLU A 1 106 ? 12.316 0.852 -7.366 1.00 97.06 106 GLU A O 1
ATOM 874 N N . ILE A 1 107 ? 13.007 -1.076 -8.292 1.00 97.44 107 ILE A N 1
ATOM 875 C CA . ILE A 1 107 ? 11.775 -1.332 -9.034 1.00 97.44 107 ILE A CA 1
ATOM 876 C C . ILE A 1 107 ? 10.660 -1.711 -8.061 1.00 97.44 107 ILE A C 1
ATOM 878 O O . ILE A 1 107 ? 10.752 -2.701 -7.336 1.00 97.44 107 ILE A O 1
ATOM 882 N N . THR A 1 108 ? 9.574 -0.944 -8.094 1.00 97.69 108 THR A N 1
ATOM 883 C CA . THR A 1 108 ? 8.417 -1.121 -7.200 1.00 97.69 108 THR A CA 1
ATOM 884 C C . THR A 1 108 ? 7.141 -1.515 -7.934 1.00 97.69 108 THR A C 1
ATOM 886 O O . THR A 1 108 ? 6.176 -1.927 -7.293 1.00 97.69 108 THR A O 1
ATOM 889 N N . SER A 1 109 ? 7.121 -1.409 -9.265 1.00 98.06 109 SER A N 1
ATOM 890 C CA . SER A 1 109 ? 5.968 -1.795 -10.076 1.00 98.06 109 SER A CA 1
ATOM 891 C C . SER A 1 109 ? 6.371 -2.234 -11.485 1.00 98.06 109 SER A C 1
ATOM 893 O O . SER A 1 109 ? 7.460 -1.916 -11.958 1.00 98.06 109 SER A O 1
ATOM 895 N N . ILE A 1 110 ? 5.508 -3.021 -12.121 1.00 98.50 110 ILE A N 1
ATOM 896 C CA . ILE A 1 110 ? 5.688 -3.644 -13.429 1.00 98.50 110 ILE A CA 1
ATOM 897 C C . ILE A 1 110 ? 4.387 -3.493 -14.218 1.00 98.50 110 ILE A C 1
ATOM 899 O O . ILE A 1 110 ? 3.322 -3.945 -13.782 1.00 98.50 110 ILE A O 1
ATOM 903 N N . ASN A 1 111 ? 4.493 -2.920 -15.411 1.00 97.31 111 ASN A N 1
ATOM 904 C CA . ASN A 1 111 ? 3.441 -2.841 -16.407 1.00 97.31 111 ASN A CA 1
ATOM 905 C C . ASN A 1 111 ? 3.694 -3.883 -17.515 1.00 97.31 111 ASN A C 1
ATOM 907 O O . ASN A 1 111 ? 4.400 -3.605 -18.487 1.00 97.31 111 ASN A O 1
ATOM 911 N N . PRO A 1 112 ? 3.100 -5.088 -17.421 1.00 95.25 112 PRO A N 1
ATOM 912 C CA . PRO A 1 112 ? 3.346 -6.161 -18.384 1.00 95.25 112 PRO A CA 1
ATOM 913 C C . PRO A 1 112 ? 2.741 -5.889 -19.769 1.00 95.25 112 PRO A C 1
ATOM 915 O O . PRO A 1 112 ? 3.066 -6.592 -20.722 1.00 95.25 112 PRO A O 1
ATOM 918 N N . ALA A 1 113 ? 1.825 -4.921 -19.892 1.00 94.50 113 ALA A N 1
ATOM 919 C CA . ALA A 1 113 ? 1.266 -4.529 -21.183 1.00 94.50 113 ALA A CA 1
ATOM 920 C C . ALA A 1 113 ? 2.232 -3.635 -21.969 1.00 94.50 113 ALA A C 1
ATOM 922 O O . ALA A 1 113 ? 2.224 -3.676 -23.195 1.00 94.50 113 ALA A O 1
ATOM 923 N N . MET A 1 114 ? 3.046 -2.854 -21.255 1.00 96.12 114 MET A N 1
ATOM 924 C CA . MET A 1 114 ? 4.070 -1.986 -21.832 1.00 96.12 114 MET A CA 1
ATOM 925 C C . MET A 1 114 ? 5.469 -2.608 -21.825 1.00 96.12 114 MET A C 1
ATOM 927 O O . MET A 1 114 ? 6.369 -1.998 -22.379 1.00 96.12 114 MET A O 1
ATOM 931 N N . GLU A 1 115 ? 5.656 -3.779 -21.201 1.00 97.62 115 GLU A N 1
ATOM 932 C CA . GLU A 1 115 ? 6.975 -4.422 -21.037 1.00 97.62 115 GLU A CA 1
ATOM 933 C C . GLU A 1 115 ? 7.970 -3.519 -20.286 1.00 97.62 115 GLU A C 1
ATOM 935 O O . GLU A 1 115 ? 9.172 -3.511 -20.541 1.00 97.62 115 GLU A O 1
ATOM 940 N N . LEU A 1 116 ? 7.443 -2.757 -19.320 1.00 97.69 116 LEU A N 1
ATOM 941 C CA . LEU A 1 116 ? 8.199 -1.807 -18.508 1.00 97.69 116 LEU A CA 1
ATOM 942 C C . LEU A 1 116 ? 8.034 -2.083 -17.019 1.00 97.69 116 LEU A C 1
ATOM 944 O O . LEU A 1 116 ? 6.983 -2.518 -16.545 1.00 97.69 116 LEU A O 1
ATOM 948 N N . ALA A 1 117 ? 9.079 -1.765 -16.276 1.00 98.12 117 ALA A N 1
ATOM 949 C CA . ALA A 1 117 ? 9.115 -1.743 -14.832 1.00 98.12 117 ALA A CA 1
ATOM 950 C C . ALA A 1 117 ? 9.573 -0.363 -14.351 1.00 98.12 117 ALA A C 1
ATOM 952 O O . ALA A 1 117 ? 10.446 0.248 -14.966 1.00 98.12 117 ALA A O 1
ATOM 953 N N . HIS A 1 118 ? 8.996 0.116 -13.251 1.00 98.56 118 HIS A N 1
ATOM 954 C CA . HIS A 1 118 ? 9.250 1.458 -12.733 1.00 98.56 118 HIS A CA 1
ATOM 955 C C . HIS A 1 118 ? 9.713 1.433 -11.278 1.00 98.56 118 HIS A C 1
ATOM 957 O O . HIS A 1 118 ? 9.233 0.641 -10.451 1.00 98.56 118 HIS A O 1
ATOM 963 N N . ASN A 1 119 ? 10.611 2.360 -10.944 1.00 98.19 119 ASN A N 1
ATOM 964 C CA . ASN A 1 119 ? 10.872 2.733 -9.556 1.00 98.19 119 ASN A CA 1
ATOM 965 C C . ASN A 1 119 ? 9.681 3.508 -8.951 1.00 98.19 119 ASN A C 1
ATOM 967 O O . ASN A 1 119 ? 8.649 3.680 -9.591 1.00 98.19 119 ASN A O 1
ATOM 971 N N . ALA A 1 120 ? 9.775 3.944 -7.693 1.00 97.81 120 ALA A N 1
ATOM 972 C CA . ALA A 1 120 ? 8.621 4.482 -6.961 1.00 97.81 120 ALA A CA 1
ATOM 973 C C . ALA A 1 120 ? 7.994 5.750 -7.579 1.00 97.81 120 ALA A C 1
ATOM 975 O O . ALA A 1 120 ? 6.764 5.884 -7.578 1.00 97.81 120 ALA A O 1
ATOM 976 N N . ASP A 1 121 ? 8.815 6.671 -8.090 1.00 97.25 121 ASP A N 1
ATOM 977 C CA . ASP A 1 121 ? 8.385 7.953 -8.671 1.00 97.25 121 ASP A CA 1
ATOM 978 C C . ASP A 1 121 ? 8.228 7.920 -10.201 1.00 97.25 121 ASP A C 1
ATOM 980 O O . ASP A 1 121 ? 7.779 8.902 -10.792 1.00 97.25 121 ASP A O 1
ATOM 984 N N . PHE A 1 122 ? 8.536 6.776 -10.819 1.00 97.19 122 PHE A N 1
ATOM 985 C CA . PHE A 1 122 ? 8.503 6.521 -12.260 1.00 97.19 122 PHE A CA 1
ATOM 986 C C . PHE A 1 122 ? 9.537 7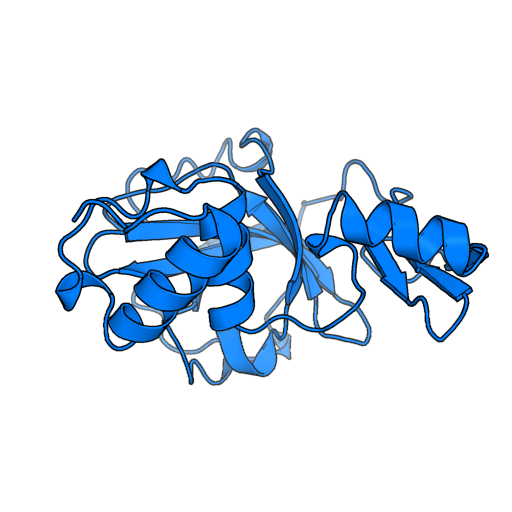.348 -13.045 1.00 97.19 122 PHE A C 1
ATOM 988 O O . PHE A 1 122 ? 9.361 7.581 -14.238 1.00 97.19 122 PHE A O 1
ATOM 995 N N . SER A 1 123 ? 10.612 7.803 -12.394 1.00 97.25 123 SER A N 1
ATOM 996 C CA . SER A 1 123 ? 11.742 8.455 -13.075 1.00 97.25 123 SER A CA 1
ATOM 997 C C . SER A 1 123 ? 12.732 7.461 -13.689 1.00 97.25 123 SER A C 1
ATOM 999 O O . SER A 1 123 ? 13.468 7.824 -14.607 1.00 97.25 123 SER A O 1
ATOM 1001 N N . ILE A 1 124 ? 12.749 6.218 -13.199 1.00 97.56 124 ILE A N 1
ATOM 1002 C CA . ILE A 1 124 ? 13.538 5.117 -13.750 1.00 97.56 124 ILE A CA 1
ATOM 1003 C C . ILE A 1 124 ? 12.580 4.121 -14.384 1.00 97.56 124 ILE A C 1
ATOM 1005 O O . ILE A 1 124 ? 11.714 3.559 -13.709 1.00 97.56 124 ILE A O 1
ATOM 1009 N N . GLU A 1 125 ? 12.793 3.889 -15.673 1.00 97.06 125 GLU A N 1
ATOM 1010 C CA . GLU A 1 125 ? 12.093 2.897 -16.475 1.00 97.06 125 GLU A CA 1
ATOM 1011 C C . GLU A 1 125 ? 13.087 1.801 -16.868 1.00 97.06 125 GLU A C 1
ATOM 1013 O O . GLU A 1 125 ? 14.212 2.082 -17.291 1.00 97.06 125 GLU A O 1
ATOM 1018 N N . GLN A 1 126 ? 12.684 0.546 -16.703 1.00 97.38 126 GLN A N 1
ATOM 1019 C CA . GLN A 1 126 ? 13.474 -0.622 -17.072 1.00 97.38 126 GLN A CA 1
ATOM 1020 C C . GLN A 1 126 ? 12.636 -1.537 -17.962 1.00 97.38 126 GLN A C 1
ATOM 1022 O O . GLN A 1 126 ? 11.546 -1.953 -17.572 1.00 97.38 126 GLN A O 1
ATOM 1027 N N . GLU A 1 127 ? 13.165 -1.892 -19.131 1.00 97.88 127 GLU A N 1
ATOM 1028 C CA . GLU A 1 127 ? 12.555 -2.904 -19.993 1.00 97.88 127 GLU A CA 1
ATOM 1029 C C . GLU A 1 127 ? 12.529 -4.270 -19.300 1.00 97.88 127 GLU A C 1
ATOM 1031 O O . GLU A 1 127 ? 13.485 -4.684 -18.629 1.00 97.88 127 GLU A O 1
ATOM 1036 N N . ILE A 1 128 ? 11.421 -4.980 -19.469 1.00 97.56 128 ILE A N 1
ATOM 1037 C CA . ILE A 1 128 ? 11.227 -6.313 -18.920 1.00 97.56 128 ILE A CA 1
ATOM 1038 C C . ILE A 1 128 ? 10.439 -7.173 -19.901 1.00 97.56 128 ILE A C 1
ATOM 1040 O O . ILE A 1 128 ? 9.359 -6.800 -20.350 1.00 97.56 128 ILE A O 1
ATOM 1044 N N . ASP A 1 129 ? 10.969 -8.362 -20.186 1.00 97.25 129 ASP A N 1
ATOM 1045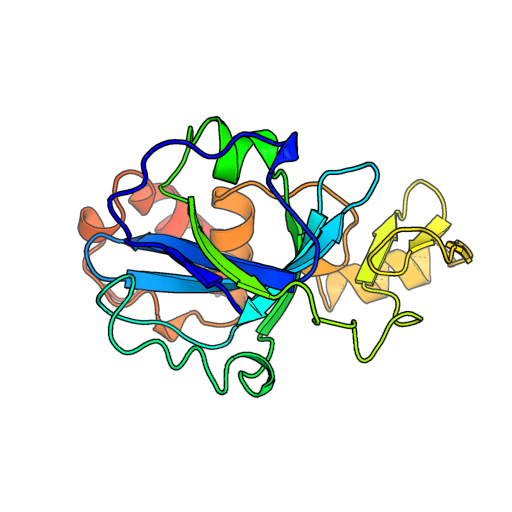 C CA . ASP A 1 129 ? 10.274 -9.357 -20.997 1.00 97.25 129 ASP A CA 1
ATOM 1046 C C . ASP A 1 129 ? 8.902 -9.693 -20.392 1.00 97.25 129 ASP A C 1
ATOM 1048 O O . ASP A 1 129 ? 8.755 -9.860 -19.176 1.00 97.25 129 ASP A O 1
ATOM 1052 N N . LYS A 1 130 ? 7.884 -9.815 -21.244 1.00 95.44 130 LYS A N 1
ATOM 1053 C CA . LYS A 1 130 ? 6.504 -10.057 -20.817 1.00 95.44 130 LYS A CA 1
ATOM 1054 C C . LYS A 1 130 ? 6.329 -11.311 -19.965 1.00 95.44 130 LYS A C 1
ATOM 1056 O O . LYS A 1 130 ? 5.489 -11.310 -19.059 1.00 95.44 130 LYS A O 1
ATOM 1061 N N . GLU A 1 131 ? 7.062 -12.382 -20.251 1.00 95.81 131 GLU A N 1
ATOM 1062 C CA . GLU A 1 131 ? 6.976 -13.610 -19.468 1.00 95.81 131 GLU A CA 1
ATOM 1063 C C . GLU A 1 131 ? 7.698 -13.450 -18.129 1.00 95.81 131 GLU A C 1
ATOM 1065 O O . GLU A 1 131 ? 7.120 -13.788 -17.094 1.00 95.81 131 GLU A O 1
ATOM 1070 N N . ASP A 1 132 ? 8.880 -12.828 -18.100 1.00 96.75 132 ASP A N 1
ATOM 1071 C CA . ASP A 1 132 ? 9.551 -12.490 -16.832 1.00 96.75 132 ASP A CA 1
ATOM 1072 C C . ASP A 1 132 ? 8.680 -11.572 -15.951 1.00 96.75 132 ASP A C 1
ATOM 1074 O O . ASP A 1 132 ? 8.498 -11.823 -14.755 1.00 96.75 132 ASP A O 1
ATOM 1078 N N . ALA A 1 133 ? 8.041 -10.560 -16.546 1.00 97.31 133 ALA A N 1
ATOM 1079 C CA . ALA A 1 133 ? 7.084 -9.689 -15.868 1.00 97.31 133 ALA A CA 1
ATOM 1080 C C . ALA A 1 133 ? 5.925 -10.485 -15.251 1.00 97.31 133 ALA A C 1
ATOM 1082 O O . ALA A 1 133 ? 5.608 -10.308 -14.070 1.00 97.31 133 ALA A O 1
ATOM 1083 N N . ARG A 1 134 ? 5.316 -11.401 -16.014 1.00 96.44 134 ARG A N 1
ATOM 1084 C CA . ARG A 1 134 ? 4.241 -12.276 -15.518 1.00 96.44 134 ARG A CA 1
ATOM 1085 C C . ARG A 1 134 ? 4.705 -13.155 -14.366 1.00 96.44 134 ARG A C 1
ATOM 1087 O O . ARG A 1 134 ? 3.996 -13.241 -13.367 1.00 96.44 134 ARG A O 1
ATOM 1094 N N . GLN A 1 135 ? 5.885 -13.762 -14.465 1.00 97.12 135 GLN A N 1
ATOM 1095 C CA . GLN A 1 135 ? 6.426 -14.619 -13.408 1.00 97.12 135 GLN A CA 1
ATOM 1096 C C . GLN A 1 135 ? 6.736 -13.831 -12.129 1.00 97.12 135 GLN A C 1
ATOM 1098 O O . GLN A 1 135 ? 6.459 -14.310 -11.024 1.00 97.12 135 GLN A O 1
ATOM 1103 N N . LYS A 1 136 ? 7.263 -12.607 -12.250 1.00 97.31 136 LYS A N 1
ATOM 1104 C CA . LYS A 1 136 ? 7.486 -11.717 -11.099 1.00 97.31 136 LYS A CA 1
ATOM 1105 C C . LYS A 1 136 ? 6.173 -11.304 -10.439 1.00 97.31 136 LYS A C 1
ATOM 1107 O O . LYS A 1 136 ? 6.062 -11.415 -9.220 1.00 97.31 136 LYS A O 1
ATOM 1112 N N . ILE A 1 137 ? 5.172 -10.908 -11.226 1.00 97.56 137 ILE A N 1
ATOM 1113 C CA . ILE A 1 137 ? 3.843 -10.526 -10.723 1.00 97.56 137 ILE A CA 1
ATOM 1114 C C . ILE A 1 137 ? 3.121 -11.725 -10.092 1.00 97.56 137 ILE A C 1
ATOM 1116 O O . ILE A 1 137 ? 2.484 -11.577 -9.055 1.00 97.56 137 ILE A O 1
ATOM 1120 N N . LEU A 1 138 ? 3.250 -12.929 -10.654 1.00 95.62 138 LEU A N 1
ATOM 1121 C CA . LEU A 1 138 ? 2.652 -14.136 -10.076 1.00 95.62 138 LEU A CA 1
ATOM 1122 C C . LEU A 1 138 ? 3.208 -14.433 -8.675 1.00 95.62 138 LEU A C 1
ATOM 1124 O O . LEU A 1 138 ? 2.466 -14.861 -7.792 1.00 95.62 138 LEU A O 1
ATOM 1128 N N . LYS A 1 139 ? 4.505 -14.177 -8.462 1.00 95.50 139 LYS A N 1
ATOM 1129 C CA . LYS A 1 139 ? 5.160 -14.322 -7.152 1.00 95.50 139 LYS A CA 1
ATOM 1130 C C . LYS A 1 139 ? 4.821 -13.181 -6.193 1.00 95.50 139 LYS A C 1
ATOM 1132 O O . LYS A 1 139 ? 4.726 -13.419 -4.993 1.00 95.50 139 LYS A O 1
ATOM 1137 N N . LYS A 1 140 ? 4.681 -11.960 -6.714 1.00 96.62 140 LYS A N 1
ATOM 1138 C CA . LYS A 1 140 ? 4.448 -10.723 -5.959 1.00 96.62 140 LYS A CA 1
ATOM 1139 C C . LYS A 1 140 ? 3.410 -9.868 -6.675 1.00 96.62 140 LYS A C 1
ATOM 1141 O O . LYS A 1 140 ? 3.740 -8.991 -7.473 1.00 96.62 140 LYS A O 1
ATOM 1146 N N . ILE A 1 141 ? 2.139 -10.153 -6.408 1.00 96.94 141 ILE A N 1
ATOM 1147 C CA . ILE A 1 141 ? 1.007 -9.549 -7.126 1.00 96.94 141 ILE A CA 1
ATOM 1148 C C . ILE A 1 141 ? 0.913 -8.031 -6.915 1.00 96.94 141 ILE A C 1
ATOM 1150 O O . ILE A 1 141 ? 0.357 -7.325 -7.756 1.00 96.94 141 ILE A O 1
ATOM 1154 N N . GLU A 1 142 ? 1.486 -7.509 -5.827 1.00 97.06 142 GLU A N 1
ATOM 1155 C CA . GLU A 1 142 ? 1.640 -6.080 -5.541 1.00 97.06 142 GLU A CA 1
ATOM 1156 C C . GLU A 1 142 ? 2.484 -5.342 -6.591 1.00 97.06 142 GLU A C 1
ATOM 1158 O O . GLU A 1 142 ? 2.261 -4.150 -6.807 1.00 97.06 142 GLU A O 1
ATOM 1163 N N . LEU A 1 143 ? 3.381 -6.045 -7.298 1.00 97.75 143 LEU A N 1
ATOM 1164 C CA . LEU A 1 143 ? 4.205 -5.451 -8.351 1.00 97.75 143 LEU A CA 1
ATOM 1165 C C . LEU A 1 143 ? 3.388 -5.066 -9.578 1.00 97.75 143 LEU A C 1
ATOM 1167 O O . LEU A 1 143 ? 3.865 -4.262 -10.366 1.00 97.75 143 LEU A O 1
ATOM 1171 N N . LEU A 1 144 ? 2.178 -5.600 -9.769 1.00 97.94 144 LEU A N 1
ATOM 1172 C CA . LEU A 1 144 ? 1.344 -5.151 -10.880 1.00 97.94 144 LEU A CA 1
ATOM 1173 C C . LEU A 1 144 ? 1.109 -3.638 -10.763 1.00 97.94 144 LEU A C 1
ATOM 1175 O O . LEU A 1 144 ? 0.587 -3.166 -9.746 1.00 97.94 144 LEU A O 1
ATOM 1179 N N . GLU A 1 145 ? 1.500 -2.904 -11.803 1.00 97.44 145 GLU A N 1
ATOM 1180 C CA . GLU A 1 145 ? 1.391 -1.452 -11.899 1.00 97.44 145 GLU A CA 1
ATOM 1181 C C . GLU A 1 145 ? -0.058 -1.044 -12.160 1.00 97.44 145 GLU A C 1
ATOM 1183 O O . GLU A 1 145 ? -0.503 -0.851 -13.290 1.00 97.44 145 GLU A O 1
ATOM 1188 N N . THR A 1 146 ? -0.819 -0.946 -11.079 1.00 96.31 146 THR A N 1
ATOM 1189 C CA . THR A 1 146 ? -2.197 -0.471 -11.100 1.00 96.31 146 THR A CA 1
ATOM 1190 C C . THR A 1 146 ? -2.458 0.357 -9.850 1.00 96.31 146 THR A C 1
ATOM 1192 O O . THR A 1 146 ? -1.985 -0.016 -8.771 1.00 96.31 146 THR A O 1
ATOM 1195 N N . PRO A 1 147 ? -3.211 1.465 -9.944 1.00 96.44 147 PRO A N 1
ATOM 1196 C CA . PRO A 1 147 ? -3.655 2.172 -8.755 1.00 96.44 147 PRO A CA 1
ATOM 1197 C C . PRO A 1 147 ? -4.571 1.257 -7.933 1.00 96.44 147 PRO A C 1
ATOM 1199 O O . PRO A 1 147 ? -5.571 0.743 -8.438 1.00 96.44 147 PRO A O 1
ATOM 1202 N N . ARG A 1 148 ? -4.206 1.003 -6.671 1.00 97.69 148 ARG A N 1
ATOM 1203 C CA . ARG A 1 148 ? -4.969 0.123 -5.777 1.00 97.69 148 ARG A CA 1
ATOM 1204 C C . ARG A 1 148 ? -5.945 0.907 -4.911 1.00 97.69 148 ARG A C 1
ATOM 1206 O O . ARG A 1 148 ? -5.577 1.900 -4.284 1.00 97.69 148 ARG A O 1
ATOM 1213 N N . SER A 1 149 ? -7.173 0.403 -4.868 1.00 96.94 149 SER A N 1
ATOM 1214 C CA . SER A 1 149 ? -8.223 0.814 -3.933 1.00 96.94 149 SER A CA 1
ATOM 1215 C C . SER A 1 149 ? -8.176 -0.015 -2.639 1.00 96.94 149 SER A C 1
ATOM 1217 O O . SER A 1 149 ? -7.346 -0.917 -2.500 1.00 96.94 149 SER A O 1
ATOM 1219 N N . HIS A 1 150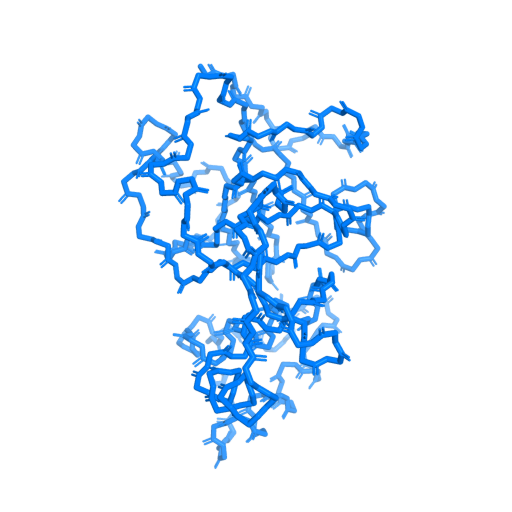 ? -9.070 0.249 -1.691 1.00 97.50 150 HIS A N 1
ATOM 1220 C CA . HIS A 1 150 ? -9.099 -0.404 -0.387 1.00 97.50 150 HIS A CA 1
ATOM 1221 C C . HIS A 1 150 ? -9.326 -1.916 -0.504 1.00 97.50 150 HIS A C 1
ATOM 1223 O O . HIS A 1 150 ? -8.609 -2.677 0.139 1.00 97.50 150 HIS A O 1
ATOM 1229 N N . TYR A 1 151 ? -10.219 -2.367 -1.393 1.00 97.06 151 TYR A N 1
ATOM 1230 C CA . TYR A 1 151 ? -10.441 -3.797 -1.667 1.00 97.06 151 TYR A CA 1
ATOM 1231 C C . TYR A 1 151 ? -9.159 -4.518 -2.098 1.00 97.06 151 TYR A C 1
ATOM 1233 O O . TYR A 1 151 ? -8.859 -5.621 -1.642 1.00 97.06 151 TYR A O 1
ATOM 1241 N N . HIS A 1 152 ? -8.356 -3.871 -2.944 1.00 97.69 152 HIS A N 1
ATOM 1242 C CA . HIS A 1 152 ? -7.082 -4.424 -3.390 1.00 97.69 152 HIS A CA 1
ATOM 1243 C C . HIS A 1 152 ? -6.081 -4.531 -2.233 1.00 97.69 152 HIS A C 1
ATOM 1245 O O . HIS A 1 152 ? -5.351 -5.516 -2.141 1.00 97.69 152 HIS A O 1
ATOM 1251 N N . ILE A 1 153 ? -6.061 -3.542 -1.332 1.00 98.19 153 ILE A N 1
ATOM 1252 C CA . ILE A 1 153 ? -5.227 -3.584 -0.126 1.00 98.19 153 ILE A CA 1
ATOM 1253 C C . ILE A 1 153 ? -5.689 -4.688 0.824 1.00 98.19 153 ILE A C 1
ATOM 1255 O O . ILE A 1 153 ? -4.845 -5.425 1.321 1.00 98.19 153 ILE A O 1
ATOM 1259 N N . LEU A 1 154 ? -6.996 -4.874 1.015 1.00 97.81 154 LEU A N 1
ATOM 1260 C CA . LEU A 1 154 ? -7.530 -5.992 1.795 1.00 97.81 154 LEU A CA 1
ATOM 1261 C C . LEU A 1 154 ? -7.106 -7.347 1.209 1.00 97.81 154 LEU A C 1
ATOM 1263 O O . LEU A 1 154 ? -6.620 -8.187 1.956 1.00 97.81 154 LEU A O 1
ATOM 1267 N N . SER A 1 155 ? -7.192 -7.547 -0.111 1.00 98.00 155 SER A N 1
ATOM 1268 C CA . SER A 1 155 ? -6.720 -8.785 -0.767 1.00 98.00 155 SER A CA 1
ATOM 1269 C C . SER A 1 155 ? -5.218 -9.034 -0.541 1.00 98.00 155 SER A C 1
ATOM 1271 O O . SER A 1 155 ? -4.808 -10.149 -0.204 1.00 98.00 155 SER A O 1
ATOM 1273 N N . LEU A 1 156 ? -4.381 -7.992 -0.643 1.00 98.31 156 LEU A N 1
ATOM 1274 C CA . LEU A 1 156 ? -2.947 -8.095 -0.338 1.00 98.31 156 LEU A CA 1
ATOM 1275 C C . LEU A 1 156 ? -2.688 -8.418 1.140 1.00 98.31 156 LEU A C 1
ATOM 1277 O O . LEU A 1 156 ? -1.841 -9.256 1.446 1.00 98.31 156 LEU A O 1
ATOM 1281 N N . LEU A 1 157 ? -3.425 -7.795 2.059 1.00 98.19 157 LEU A N 1
ATOM 1282 C CA . LEU A 1 157 ? -3.322 -8.084 3.489 1.00 98.19 157 LEU A CA 1
ATOM 1283 C C . LEU A 1 157 ? -3.772 -9.511 3.807 1.00 98.19 157 LEU A C 1
ATOM 1285 O O . LEU A 1 157 ? -3.081 -10.199 4.545 1.00 98.19 157 LEU A O 1
ATOM 1289 N N . ILE A 1 158 ? -4.864 -9.993 3.212 1.00 97.69 158 ILE A N 1
ATOM 1290 C CA . ILE A 1 158 ? -5.312 -11.387 3.347 1.00 97.69 158 ILE A CA 1
ATOM 1291 C C . ILE A 1 158 ? -4.200 -12.339 2.904 1.00 97.69 158 ILE A C 1
ATOM 1293 O O . ILE A 1 158 ? -3.943 -13.336 3.574 1.00 97.69 158 ILE A O 1
ATOM 1297 N N . ARG A 1 159 ? -3.520 -12.036 1.792 1.00 97.19 159 ARG A N 1
ATOM 1298 C CA . ARG A 1 159 ? -2.416 -12.849 1.269 1.00 97.19 159 ARG A CA 1
ATOM 1299 C C . ARG A 1 159 ? -1.214 -12.892 2.208 1.00 97.19 159 ARG A C 1
ATOM 1301 O O . ARG A 1 159 ? -0.678 -13.974 2.432 1.00 97.19 159 ARG A O 1
ATOM 1308 N N . TYR A 1 160 ? -0.775 -11.738 2.705 1.00 96.94 160 TYR A N 1
ATOM 1309 C CA . TYR A 1 160 ? 0.502 -11.613 3.416 1.00 96.94 160 TYR A CA 1
ATOM 1310 C C . TYR A 1 160 ? 0.393 -11.680 4.940 1.00 96.94 160 TYR A C 1
ATOM 1312 O O . TYR A 1 160 ? 1.374 -12.020 5.599 1.00 96.94 160 TYR A O 1
ATOM 1320 N N . LYS A 1 161 ? -0.774 -11.349 5.491 1.00 96.81 161 LYS A N 1
ATOM 1321 C CA . LYS A 1 161 ? -1.070 -11.281 6.926 1.00 96.81 161 LYS A CA 1
ATOM 1322 C C . LYS A 1 161 ? -2.466 -11.833 7.239 1.00 96.81 161 LYS A C 1
ATOM 1324 O O . LYS A 1 161 ? -3.291 -11.121 7.808 1.00 96.81 161 LYS A O 1
ATOM 1329 N N . PRO A 1 162 ? -2.782 -13.088 6.872 1.00 95.88 162 PRO A N 1
ATOM 1330 C CA . PRO A 1 162 ? -4.102 -13.668 7.131 1.00 95.88 162 PRO A CA 1
ATOM 1331 C C . PRO A 1 162 ? -4.496 -13.665 8.617 1.00 95.88 162 PRO A C 1
ATOM 1333 O O . PRO A 1 162 ? -5.682 -13.640 8.933 1.00 95.88 162 PRO A O 1
ATOM 1336 N N . GLU A 1 163 ? -3.528 -13.681 9.531 1.00 94.62 163 GLU A N 1
ATOM 1337 C CA . GLU A 1 163 ? -3.738 -13.718 10.979 1.00 94.62 163 GLU A CA 1
ATOM 1338 C C . GLU A 1 163 ? -4.399 -12.460 11.564 1.00 94.62 163 GLU A C 1
ATOM 1340 O O . GLU A 1 163 ? -4.965 -12.544 12.653 1.00 94.62 163 GLU A O 1
ATOM 1345 N N . ILE A 1 164 ? -4.378 -11.318 10.860 1.00 94.19 164 ILE A N 1
ATOM 1346 C CA . ILE A 1 164 ? -5.053 -10.092 11.331 1.00 94.19 164 ILE A CA 1
ATOM 1347 C C . ILE A 1 164 ? -6.569 -10.140 11.097 1.00 94.19 164 ILE A C 1
ATOM 1349 O O . ILE A 1 164 ? -7.311 -9.349 11.675 1.00 94.19 164 ILE A O 1
ATOM 1353 N N . PHE A 1 165 ? -7.047 -11.073 10.268 1.00 94.12 165 PHE A N 1
ATOM 1354 C CA . PHE A 1 165 ? -8.467 -11.265 9.971 1.00 94.12 165 PHE A CA 1
ATOM 1355 C C . PHE A 1 165 ? -9.111 -12.243 10.964 1.00 94.12 165 PHE A C 1
ATOM 1357 O O . PHE A 1 165 ? -9.738 -13.221 10.582 1.00 94.12 165 PHE A O 1
ATOM 1364 N N . CYS A 1 166 ? -8.918 -11.993 12.258 1.00 88.19 166 CYS A N 1
ATOM 1365 C CA . CYS A 1 166 ? -9.408 -12.840 13.352 1.00 88.19 166 CYS A CA 1
ATOM 1366 C C . CYS A 1 166 ? -10.577 -12.220 14.135 1.00 88.19 166 CYS A C 1
ATOM 1368 O O . CYS A 1 166 ? -11.004 -12.769 15.146 1.00 88.19 166 CYS A O 1
ATOM 1370 N N . LEU A 1 167 ? -11.063 -11.055 13.701 1.00 86.38 167 LEU A N 1
ATOM 1371 C CA . LEU A 1 167 ? -12.217 -10.388 14.297 1.00 86.38 167 LEU A CA 1
ATOM 1372 C C . LEU A 1 167 ? -13.525 -10.967 13.740 1.00 86.38 167 LEU A C 1
ATOM 1374 O O . LEU A 1 167 ? -13.536 -11.407 12.590 1.00 86.38 167 LEU A O 1
ATOM 1378 N N . PRO A 1 168 ? -14.646 -10.876 14.482 1.00 87.62 168 PRO A N 1
ATOM 1379 C CA . PRO A 1 168 ? -15.965 -11.194 13.945 1.00 87.62 168 PRO A CA 1
ATOM 1380 C C . PRO A 1 168 ? -16.226 -10.442 12.640 1.00 87.62 168 PRO A C 1
ATOM 1382 O O . PRO A 1 168 ? -15.839 -9.274 12.510 1.00 87.62 168 PRO A O 1
ATOM 1385 N N . ILE A 1 169 ? -16.885 -11.092 11.679 1.00 86.94 169 ILE A N 1
ATOM 1386 C CA . ILE A 1 169 ? -17.025 -10.572 10.313 1.00 86.94 169 ILE A CA 1
ATOM 1387 C C . ILE A 1 169 ? -17.767 -9.223 10.267 1.00 86.94 169 ILE A C 1
ATOM 1389 O O . ILE A 1 169 ? -17.493 -8.374 9.416 1.00 86.94 169 ILE A O 1
ATOM 1393 N N . GLU A 1 170 ? -18.647 -8.987 11.239 1.00 86.56 170 GLU A N 1
ATOM 1394 C CA . GLU A 1 170 ? -19.409 -7.753 11.436 1.00 86.56 170 GLU A CA 1
ATOM 1395 C C . GLU A 1 170 ? -18.504 -6.555 11.758 1.00 86.56 170 GLU A C 1
ATOM 1397 O O . GLU A 1 170 ? -18.875 -5.405 11.519 1.00 86.56 170 GLU A O 1
ATOM 1402 N N . SER A 1 171 ? -17.291 -6.813 12.253 1.00 88.94 171 SER A N 1
ATOM 1403 C CA . SER A 1 171 ? -16.303 -5.779 12.581 1.00 88.94 171 SER A CA 1
ATOM 1404 C C . SER A 1 171 ? -15.739 -5.090 11.336 1.00 88.94 171 SER A C 1
ATOM 1406 O O . SER A 1 171 ? -15.192 -3.990 11.440 1.00 88.94 171 SER A O 1
ATOM 1408 N N . PHE A 1 172 ? -15.860 -5.709 10.158 1.00 88.62 172 PHE A N 1
ATOM 1409 C CA . PHE A 1 172 ? -15.267 -5.234 8.907 1.00 88.62 172 PHE A CA 1
ATOM 1410 C C . PHE A 1 172 ? -16.206 -4.338 8.084 1.00 88.62 172 PHE A C 1
ATOM 1412 O O . PHE A 1 172 ? -16.188 -4.420 6.866 1.00 88.62 172 PHE A O 1
ATOM 1419 N N . ALA A 1 173 ? -17.040 -3.506 8.719 1.00 78.31 173 ALA A N 1
ATOM 1420 C CA . ALA A 1 173 ? -17.730 -2.334 8.143 1.00 78.31 173 ALA A CA 1
ATOM 1421 C C . ALA A 1 173 ? -18.167 -2.412 6.650 1.00 78.31 173 ALA A C 1
ATOM 1423 O O . ALA A 1 173 ? -17.921 -1.487 5.881 1.00 78.31 173 ALA A O 1
ATOM 1424 N N . GLY A 1 174 ? -18.827 -3.499 6.227 1.00 86.25 174 GLY A N 1
ATOM 1425 C CA . GLY A 1 174 ? -19.312 -3.683 4.845 1.00 86.25 174 GLY A CA 1
ATOM 1426 C C . GLY A 1 174 ? -18.377 -4.449 3.895 1.00 86.25 174 GLY A C 1
ATOM 1427 O O . GLY A 1 174 ? -18.760 -4.741 2.768 1.00 86.25 174 GLY A O 1
ATOM 1428 N N . PHE A 1 175 ? -17.192 -4.845 4.355 1.00 94.00 175 PHE A N 1
ATOM 1429 C CA . PHE A 1 175 ? -16.218 -5.667 3.627 1.00 94.00 175 PHE A CA 1
ATOM 1430 C C . PHE A 1 175 ? -16.276 -7.156 3.983 1.00 94.00 175 PHE A C 1
ATOM 1432 O O . PHE A 1 175 ? -15.515 -7.940 3.424 1.00 94.00 175 PHE A O 1
ATOM 1439 N N . GLY A 1 176 ? -17.154 -7.558 4.905 1.00 92.94 176 GLY A N 1
ATOM 1440 C CA . GLY A 1 176 ? -17.211 -8.921 5.435 1.00 92.94 176 GLY A CA 1
ATOM 1441 C C . GLY A 1 176 ? -17.328 -10.007 4.360 1.00 92.94 176 GLY A C 1
ATOM 1442 O O . GLY A 1 176 ? -16.520 -10.933 4.324 1.00 92.94 176 GLY A O 1
ATOM 1443 N N . ASP A 1 177 ? -18.285 -9.869 3.440 1.00 93.94 177 ASP A N 1
ATOM 1444 C CA . ASP A 1 177 ? -18.481 -10.839 2.354 1.00 93.94 177 ASP A CA 1
ATOM 1445 C C . ASP A 1 177 ? -17.252 -10.928 1.448 1.00 93.94 177 ASP A C 1
ATOM 1447 O O . ASP A 1 177 ? -16.729 -12.016 1.218 1.00 93.94 177 ASP A O 1
ATOM 1451 N N . PHE A 1 178 ? -16.717 -9.774 1.038 1.00 96.38 178 PHE A N 1
ATOM 1452 C CA . PHE A 1 178 ? -15.496 -9.706 0.241 1.00 96.38 178 PHE A CA 1
ATOM 1453 C C . PHE A 1 178 ? -14.312 -10.391 0.937 1.00 96.38 178 PHE A C 1
ATOM 1455 O O . PHE A 1 178 ? -13.607 -11.177 0.310 1.00 96.38 178 PHE A O 1
ATOM 1462 N N . ILE A 1 179 ? -14.089 -10.110 2.225 1.00 96.38 179 ILE A N 1
ATOM 1463 C CA . ILE A 1 179 ? -12.975 -10.682 2.988 1.00 96.38 179 ILE A CA 1
ATOM 1464 C C . ILE A 1 179 ? -13.105 -12.201 3.054 1.00 96.38 179 ILE A C 1
ATOM 1466 O O . ILE A 1 179 ? -12.125 -12.901 2.818 1.00 96.38 179 ILE A O 1
ATOM 1470 N N . ARG A 1 180 ? -14.301 -12.717 3.344 1.00 94.94 180 ARG A N 1
ATOM 1471 C CA . ARG A 1 180 ? -14.561 -14.159 3.413 1.00 94.94 180 ARG A CA 1
ATOM 1472 C C . ARG A 1 180 ? -14.302 -14.849 2.073 1.00 94.94 180 ARG A C 1
ATOM 1474 O O . ARG A 1 180 ? -13.568 -15.840 2.040 1.00 94.94 180 ARG A O 1
ATOM 1481 N N . ASP A 1 181 ? -14.846 -14.305 0.989 1.00 96.69 181 ASP A N 1
ATOM 1482 C CA . ASP A 1 181 ? -14.710 -14.878 -0.353 1.00 96.69 181 ASP A CA 1
ATOM 1483 C C . ASP A 1 181 ? -13.255 -14.834 -0.838 1.00 96.69 181 ASP A C 1
ATOM 1485 O O . ASP A 1 181 ? -12.708 -15.832 -1.320 1.00 96.69 181 ASP A O 1
ATOM 1489 N N . GLU A 1 182 ? -12.592 -13.688 -0.669 1.00 97.69 182 GLU A N 1
ATOM 1490 C CA . GLU A 1 182 ? -11.207 -13.495 -1.093 1.00 97.69 182 GLU A CA 1
ATOM 1491 C C . GLU A 1 182 ? -10.237 -14.323 -0.229 1.00 97.69 182 GLU A C 1
ATOM 1493 O O . GLU A 1 182 ? -9.273 -14.885 -0.754 1.00 97.69 182 GLU A O 1
ATOM 1498 N N . PHE A 1 183 ? -10.515 -14.495 1.070 1.00 97.50 183 PHE A N 1
ATOM 1499 C CA . PHE A 1 183 ? -9.742 -15.382 1.943 1.00 97.50 183 PHE A CA 1
ATOM 1500 C C . PHE A 1 183 ? -9.834 -16.839 1.497 1.00 97.50 183 PHE A C 1
ATOM 1502 O O . PHE A 1 183 ? -8.797 -17.490 1.349 1.00 97.50 183 PHE A O 1
ATOM 1509 N N . TYR A 1 184 ? -11.042 -17.340 1.223 1.00 96.69 184 TYR A N 1
ATOM 1510 C CA . TYR A 1 184 ? -11.222 -18.701 0.716 1.00 96.69 184 TYR A CA 1
ATOM 1511 C C . TYR A 1 184 ? -10.504 -18.899 -0.623 1.00 96.69 184 TYR A C 1
ATOM 1513 O O . TYR A 1 184 ? -9.793 -19.885 -0.818 1.00 96.69 184 TYR A O 1
ATOM 1521 N N . LYS A 1 185 ? -10.628 -17.932 -1.534 1.00 97.25 185 LYS A N 1
ATOM 1522 C CA . LYS A 1 185 ? -9.973 -17.964 -2.846 1.00 97.25 185 LYS A CA 1
ATOM 1523 C C . LYS A 1 185 ? -8.445 -18.000 -2.754 1.00 97.25 185 LYS A C 1
ATOM 1525 O O . LYS A 1 185 ? -7.818 -18.658 -3.580 1.00 97.25 185 LYS A O 1
ATOM 1530 N N . ILE A 1 186 ? -7.848 -17.296 -1.789 1.00 96.44 186 ILE A N 1
ATOM 1531 C CA . ILE A 1 186 ? -6.388 -17.227 -1.617 1.00 96.44 186 ILE A CA 1
ATOM 1532 C C . ILE A 1 186 ? -5.845 -18.423 -0.825 1.00 96.44 186 ILE A C 1
ATOM 1534 O O . ILE A 1 186 ? -4.796 -18.956 -1.182 1.00 96.44 186 ILE A O 1
ATOM 1538 N N . HIS A 1 187 ? -6.529 -18.836 0.246 1.00 96.19 187 HIS A N 1
ATOM 1539 C CA . HIS A 1 187 ? -6.013 -19.817 1.215 1.00 96.19 187 HIS A CA 1
ATOM 1540 C C . HIS A 1 187 ? -6.658 -21.200 1.118 1.00 96.19 187 HIS A C 1
ATOM 1542 O O . HIS A 1 187 ? -6.251 -22.106 1.844 1.00 96.19 187 HIS A O 1
ATOM 1548 N N . HIS A 1 188 ? -7.663 -21.369 0.255 1.00 96.31 188 HIS A N 1
ATOM 1549 C CA . HIS A 1 188 ? -8.409 -22.617 0.051 1.00 96.31 188 HIS A CA 1
ATOM 1550 C C . HIS A 1 188 ? -8.976 -23.215 1.349 1.00 96.31 188 HIS A C 1
ATOM 1552 O O . HIS A 1 188 ? -9.037 -24.433 1.523 1.00 96.31 188 HIS A O 1
ATOM 1558 N N . ARG A 1 189 ? -9.372 -22.342 2.282 1.00 94.25 189 ARG A N 1
ATOM 1559 C CA . ARG A 1 189 ? -10.000 -22.686 3.561 1.00 94.25 189 ARG A CA 1
ATOM 1560 C C . ARG A 1 189 ? -10.863 -21.534 4.052 1.00 94.25 189 ARG A C 1
ATOM 1562 O O . ARG A 1 189 ? -10.588 -20.381 3.726 1.00 94.25 189 ARG A O 1
ATOM 1569 N N . ASP A 1 190 ? -11.836 -21.848 4.895 1.00 92.19 190 ASP A N 1
ATOM 1570 C CA . ASP A 1 190 ? -12.687 -20.828 5.496 1.00 92.19 190 ASP A CA 1
ATOM 1571 C C . ASP A 1 190 ? -11.907 -19.932 6.463 1.00 92.19 190 ASP A C 1
ATOM 1573 O O . ASP A 1 190 ? -10.980 -20.366 7.169 1.00 92.19 190 ASP A O 1
ATOM 1577 N N . LEU A 1 191 ? -12.314 -18.664 6.490 1.00 90.19 191 LEU A N 1
ATOM 1578 C CA . LEU A 1 191 ? -11.868 -17.707 7.486 1.00 90.19 191 LEU A CA 1
ATOM 1579 C C . LEU A 1 191 ? -12.364 -18.158 8.864 1.00 90.19 191 LEU A C 1
ATOM 1581 O O . LEU A 1 191 ? -13.552 -18.413 9.054 1.00 90.19 191 LEU A O 1
ATOM 1585 N N . LYS A 1 192 ? -11.447 -18.255 9.825 1.00 83.69 192 LYS A N 1
ATOM 1586 C CA . LYS A 1 192 ? -11.791 -18.549 11.217 1.00 83.69 192 LYS A CA 1
ATOM 1587 C C . LYS A 1 192 ? -12.028 -17.223 11.930 1.00 83.69 192 LYS A C 1
ATOM 1589 O O . LYS A 1 192 ? -11.056 -16.557 12.278 1.00 83.69 192 LYS A O 1
ATOM 1594 N N . VAL A 1 193 ? -13.298 -16.865 12.078 1.00 74.94 193 VAL A N 1
ATOM 1595 C CA . VAL A 1 193 ? -13.787 -15.714 12.852 1.00 74.94 193 VAL A CA 1
ATOM 1596 C C . VAL A 1 193 ? -14.371 -16.155 14.183 1.00 74.94 193 VAL A C 1
ATOM 1598 O O . VAL A 1 193 ? -14.906 -17.286 14.237 1.00 74.94 193 VAL A O 1
#

Radius of gyration: 16.51 Å; chains: 1; bounding box: 36×41×42 Å